Protein AF-C0KT85-F1 (afdb_monomer)

Sequence (176 aa):
IKISRKIENHIEIVIRAQKPEIFIGKKGENLKNFQKEIKKLIFKYRGLNQSRNAQSKPKLRVILHVIRCQNGASSIADFLVENLEKRIPYKIVFVLLKKHLKKIRQRERALRSSAVSTSIESSPGLGAADGSVFEQDRAGSVNGASFNSALTLPKEPPTSLSDPGILPKEAARQSP

Nearest PDB structures (foldseek):
  2pt7-assembly1_H  TM=4.213E-01  e=4.141E-01  Helicobacter pylori 26695
  7eou-assembly1_A  TM=2.835E-01  e=2.550E+00  Homo sapiens
  4q1c-assembly1_A  TM=3.115E-01  e=7.001E+00  Homo sapiens
  7z55-assembly1_AAA  TM=1.943E-01  e=2.918E+00  Saccharolobus islandicus REY15A

Solvent-accessible surface area (backbone atoms only — not comparable to full-atom values): 11779 Å² total; per-residue (Å²): 119,48,79,46,75,82,53,90,56,30,40,40,37,42,40,69,31,72,63,40,63,74,57,30,39,78,96,41,51,47,41,54,52,52,54,50,50,53,51,52,52,52,33,60,75,68,70,55,63,83,64,88,60,90,85,72,77,82,76,70,46,76,46,81,46,75,39,76,42,83,82,48,69,67,58,53,48,52,54,50,48,65,41,49,77,69,68,49,57,66,73,57,51,52,55,51,47,55,55,50,52,54,53,51,55,52,52,53,51,53,56,51,55,57,58,58,60,68,74,58,83,84,81,93,76,84,85,81,92,79,91,78,92,77,91,78,79,95,81,80,87,80,85,86,78,82,83,77,80,74,87,77,77,83,80,82,84,92,80,82,88,87,82,85,90,82,86,85,79,91,79,89,81,84,83,134

Foldseek 3Di:
DDWDDDDPLEIEEEAEDQCLCVCCDDVRPNVVVVQVVVVVVVCVVVVVPPPPDPPDDDDHHYHYHYHNDCPDPVNLVVLQCVCVVVVHDVVVSVVVSVVSVVVVVVVVVVVVVVVVVVVDDDDDDDDDDDDDDDDDDDDDDPPPDPPPPDPDDDDDDDDDDDDDDDDDDDDDDDDD

Structure (mmCIF, N/CA/C/O backbone):
data_AF-C0KT85-F1
#
_entry.id   AF-C0KT85-F1
#
loop_
_atom_site.group_PDB
_atom_site.id
_atom_site.type_symbol
_atom_site.label_atom_id
_atom_site.label_alt_id
_atom_site.label_comp_id
_atom_site.label_asym_id
_atom_site.label_entity_id
_atom_site.label_seq_id
_atom_site.pdbx_PDB_ins_code
_atom_site.Cartn_x
_atom_site.Cartn_y
_atom_site.Cartn_z
_atom_site.occupancy
_atom_site.B_iso_or_equiv
_atom_site.auth_seq_id
_atom_site.auth_comp_id
_atom_site.auth_asym_id
_atom_site.auth_atom_id
_atom_site.pdbx_PDB_model_num
ATOM 1 N N . ILE A 1 1 ? -5.319 -0.663 -0.100 1.00 91.88 1 ILE A N 1
ATOM 2 C CA . ILE A 1 1 ? -5.752 -0.597 1.322 1.00 91.88 1 ILE A CA 1
ATOM 3 C C . ILE A 1 1 ? -7.103 -1.293 1.416 1.00 91.88 1 ILE A C 1
ATOM 5 O O . ILE A 1 1 ? -7.893 -1.120 0.499 1.00 91.88 1 ILE A O 1
ATOM 9 N N . LYS A 1 2 ? -7.361 -2.095 2.453 1.00 93.44 2 LYS A N 1
ATOM 10 C CA . LYS A 1 2 ? -8.676 -2.707 2.694 1.00 93.44 2 LYS A CA 1
ATOM 11 C C . LYS A 1 2 ? -9.241 -2.168 4.003 1.00 93.44 2 LYS A C 1
ATOM 13 O O . LYS A 1 2 ? -8.544 -2.183 5.013 1.00 93.44 2 LYS A O 1
ATOM 18 N N . ILE A 1 3 ? -10.481 -1.694 3.965 1.00 95.12 3 ILE A N 1
ATOM 19 C CA . ILE A 1 3 ? -11.190 -1.159 5.128 1.00 95.12 3 ILE A CA 1
ATOM 20 C C . ILE A 1 3 ? -12.442 -2.005 5.322 1.00 95.12 3 ILE A C 1
ATOM 22 O O . ILE A 1 3 ? -13.198 -2.221 4.379 1.00 95.12 3 ILE A O 1
ATOM 26 N N . SER A 1 4 ? -12.650 -2.481 6.541 1.00 93.25 4 SER A N 1
ATOM 27 C CA . SER A 1 4 ? -13.786 -3.321 6.912 1.00 93.25 4 SER A CA 1
ATOM 28 C C . SER A 1 4 ? -14.413 -2.815 8.206 1.00 93.25 4 SER A C 1
ATOM 30 O O . SER A 1 4 ? -13.711 -2.488 9.162 1.00 93.25 4 SER A O 1
ATOM 32 N N . ARG A 1 5 ? -15.747 -2.754 8.241 1.00 91.31 5 ARG A N 1
ATOM 33 C CA . ARG A 1 5 ? -16.534 -2.498 9.454 1.00 91.31 5 ARG A CA 1
ATOM 34 C C . ARG A 1 5 ? -17.125 -3.833 9.894 1.00 91.31 5 ARG A C 1
ATOM 36 O O . ARG A 1 5 ? -17.884 -4.418 9.132 1.00 91.31 5 ARG A O 1
ATOM 43 N N . LYS A 1 6 ? -16.708 -4.347 11.054 1.00 80.69 6 LYS A N 1
ATOM 44 C CA . LYS A 1 6 ? -17.106 -5.690 11.526 1.00 80.69 6 LYS A CA 1
ATOM 45 C C . LYS A 1 6 ? -18.353 -5.654 12.404 1.00 80.69 6 LYS A C 1
ATOM 47 O O . LYS A 1 6 ? -19.285 -6.407 12.179 1.00 80.69 6 LYS A O 1
ATOM 52 N N . ILE A 1 7 ? -18.344 -4.775 13.398 1.00 82.81 7 ILE A N 1
ATOM 53 C CA . ILE A 1 7 ? -19.446 -4.545 14.336 1.00 82.81 7 ILE A CA 1
ATOM 54 C C . ILE A 1 7 ? -19.585 -3.040 14.551 1.00 82.81 7 ILE A C 1
ATOM 56 O O . ILE A 1 7 ? -18.752 -2.252 14.079 1.00 82.81 7 ILE A O 1
ATOM 60 N N . GLU A 1 8 ? -20.610 -2.633 15.291 1.00 82.31 8 GLU A N 1
ATOM 61 C CA . GLU A 1 8 ? -20.762 -1.242 15.685 1.00 82.31 8 GLU A CA 1
ATOM 62 C C . GLU A 1 8 ? -19.481 -0.729 16.364 1.00 82.31 8 GLU A C 1
ATOM 64 O O . GLU A 1 8 ? -18.875 -1.392 17.206 1.00 82.31 8 GLU A O 1
ATOM 69 N N . ASN A 1 9 ? -19.020 0.455 15.956 1.00 84.25 9 ASN A N 1
ATOM 70 C CA . ASN A 1 9 ? -17.819 1.092 16.504 1.00 84.25 9 ASN A CA 1
ATOM 71 C C . ASN A 1 9 ? -16.509 0.285 16.353 1.00 84.25 9 ASN A C 1
ATOM 73 O O . ASN A 1 9 ? -15.527 0.599 17.026 1.00 84.25 9 ASN A O 1
ATOM 77 N N . HIS A 1 10 ? -16.442 -0.688 15.433 1.00 90.56 10 HIS A N 1
ATOM 78 C CA . HIS A 1 10 ? -15.221 -1.440 15.130 1.00 90.56 10 HIS A CA 1
ATOM 79 C C . HIS A 1 10 ? -14.821 -1.326 13.655 1.00 90.56 10 HIS A C 1
ATOM 81 O O . HIS A 1 10 ? -15.525 -1.792 12.756 1.00 90.56 10 HIS A O 1
ATOM 87 N N . ILE A 1 11 ? -13.655 -0.728 13.417 1.00 92.31 11 ILE A N 1
ATOM 88 C CA . ILE A 1 11 ? -13.059 -0.569 12.090 1.00 92.31 11 ILE A CA 1
ATOM 89 C C . ILE A 1 11 ? -11.735 -1.328 12.047 1.00 92.31 11 ILE A C 1
ATOM 91 O O . ILE A 1 11 ? -10.848 -1.102 12.869 1.00 92.31 11 ILE A O 1
ATOM 95 N N . GLU A 1 12 ? -11.598 -2.199 11.058 1.00 94.00 12 GLU A N 1
ATOM 96 C CA . GLU A 1 12 ? -10.364 -2.907 10.750 1.00 94.00 12 GLU A CA 1
ATOM 97 C C . GLU A 1 12 ? -9.789 -2.373 9.442 1.00 94.00 12 GLU A C 1
ATOM 99 O O . GLU A 1 12 ? -10.472 -2.323 8.415 1.00 94.00 12 GLU A O 1
ATOM 104 N N . ILE A 1 13 ? -8.524 -1.973 9.488 1.00 94.69 13 ILE A N 1
ATOM 105 C CA . ILE A 1 13 ? -7.786 -1.445 8.349 1.00 94.69 13 ILE A CA 1
ATOM 106 C C . ILE A 1 13 ? -6.609 -2.375 8.094 1.00 94.69 13 ILE A C 1
ATOM 108 O O . ILE A 1 13 ? -5.750 -2.566 8.953 1.00 94.69 13 ILE A O 1
ATOM 112 N N . VAL A 1 14 ? -6.553 -2.933 6.889 1.00 94.06 14 VAL A N 1
ATOM 113 C CA . VAL A 1 14 ? -5.445 -3.770 6.433 1.00 94.06 14 VAL A CA 1
ATOM 114 C C . VAL A 1 14 ? -4.700 -3.032 5.329 1.00 94.06 14 VAL A C 1
ATOM 116 O O . VAL A 1 14 ? -5.216 -2.794 4.230 1.00 94.06 14 VAL A O 1
ATOM 119 N N . ILE A 1 15 ? -3.454 -2.678 5.617 1.00 93.06 15 ILE A N 1
ATOM 120 C CA . ILE A 1 15 ? -2.531 -2.044 4.684 1.00 93.06 15 ILE A CA 1
ATOM 121 C C . ILE A 1 15 ? -1.545 -3.105 4.211 1.00 93.06 15 ILE A C 1
ATOM 123 O O . ILE A 1 15 ? -0.804 -3.691 4.995 1.00 93.06 15 ILE A O 1
ATOM 127 N N . ARG A 1 16 ? -1.536 -3.353 2.903 1.00 91.12 16 ARG A N 1
ATOM 128 C CA . ARG A 1 16 ? -0.532 -4.192 2.250 1.00 91.12 16 ARG A CA 1
ATOM 129 C C . ARG A 1 16 ? 0.500 -3.271 1.618 1.00 91.12 16 ARG A C 1
ATOM 131 O O . ARG A 1 16 ? 0.125 -2.456 0.783 1.00 91.12 16 ARG A O 1
ATOM 138 N N . ALA A 1 17 ? 1.758 -3.389 2.028 1.00 89.88 17 ALA A N 1
ATOM 139 C CA . ALA A 1 17 ? 2.832 -2.498 1.595 1.00 89.88 17 ALA A CA 1
ATOM 140 C C . ALA A 1 17 ? 4.121 -3.272 1.295 1.00 89.88 17 ALA A C 1
ATOM 142 O O . ALA A 1 17 ? 4.408 -4.287 1.931 1.00 89.88 17 ALA A O 1
ATOM 143 N N . GLN A 1 18 ? 4.934 -2.776 0.358 1.00 86.94 18 GLN A N 1
ATOM 144 C CA . GLN A 1 18 ? 6.215 -3.404 0.012 1.00 86.94 18 GLN A CA 1
ATOM 145 C C . GLN A 1 18 ? 7.259 -3.248 1.130 1.00 86.94 18 GLN A C 1
ATOM 147 O O . GLN A 1 18 ? 8.018 -4.182 1.406 1.00 86.94 18 GLN A O 1
ATOM 152 N N . LYS A 1 19 ? 7.261 -2.081 1.788 1.00 88.06 19 LYS A N 1
ATOM 153 C CA . LYS A 1 19 ? 8.149 -1.705 2.898 1.00 88.06 19 LYS A CA 1
ATOM 154 C C . LYS A 1 19 ? 7.308 -1.348 4.137 1.00 88.06 19 LYS A C 1
ATOM 156 O O . LYS A 1 19 ? 7.088 -0.169 4.410 1.00 88.06 19 LYS A O 1
ATOM 161 N N . PRO A 1 20 ? 6.796 -2.344 4.883 1.00 89.62 20 PRO A N 1
ATOM 162 C CA . PRO A 1 20 ? 5.956 -2.099 6.061 1.00 89.62 20 PRO A CA 1
ATOM 163 C C . PRO A 1 20 ? 6.709 -1.375 7.189 1.00 89.62 20 PRO A C 1
ATOM 165 O O . PRO A 1 20 ? 6.095 -0.690 8.000 1.00 89.62 20 PRO A O 1
ATOM 168 N N . GLU A 1 21 ? 8.038 -1.487 7.206 1.00 89.56 21 GLU A N 1
ATOM 169 C CA . GLU A 1 21 ? 8.948 -0.858 8.171 1.00 89.56 21 GLU A CA 1
ATOM 170 C C . GLU A 1 21 ? 8.748 0.663 8.267 1.00 89.56 21 GLU A C 1
ATOM 172 O O . GLU A 1 21 ? 8.781 1.218 9.361 1.00 89.56 21 GLU A O 1
ATOM 177 N N . ILE A 1 22 ? 8.453 1.325 7.143 1.00 88.50 22 ILE A N 1
ATOM 178 C CA . ILE A 1 22 ? 8.226 2.778 7.083 1.00 88.50 22 ILE A CA 1
ATOM 179 C C . ILE A 1 22 ? 6.951 3.163 7.853 1.00 88.50 22 ILE A C 1
ATOM 181 O O . ILE A 1 22 ? 6.936 4.147 8.590 1.00 88.50 22 ILE A O 1
ATOM 185 N N . PH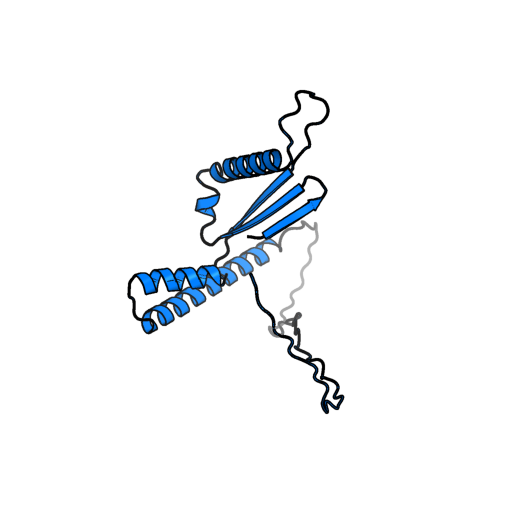E A 1 23 ? 5.894 2.352 7.731 1.00 85.56 23 PHE A N 1
ATOM 186 C CA . PHE A 1 23 ? 4.617 2.572 8.418 1.00 85.56 23 PHE A CA 1
ATOM 187 C C . PHE A 1 23 ? 4.682 2.235 9.910 1.00 85.56 23 PHE A C 1
ATOM 189 O O . PHE A 1 23 ? 4.028 2.885 10.721 1.00 85.56 23 PHE A O 1
ATOM 196 N N . ILE A 1 24 ? 5.453 1.211 10.280 1.00 88.56 24 ILE A N 1
ATOM 197 C CA . ILE A 1 24 ? 5.621 0.799 11.679 1.00 88.56 24 ILE A CA 1
ATOM 198 C C . ILE A 1 24 ? 6.509 1.811 12.418 1.00 88.56 24 ILE A C 1
ATOM 200 O O . ILE A 1 24 ? 6.189 2.211 13.538 1.00 88.56 24 ILE A O 1
ATOM 204 N N . GLY A 1 25 ? 7.585 2.272 11.775 1.00 86.88 25 GLY A N 1
ATOM 205 C CA . GLY A 1 25 ? 8.582 3.156 12.373 1.00 86.88 25 GLY A CA 1
ATOM 206 C C . GLY A 1 25 ? 9.458 2.451 13.411 1.00 86.88 25 GLY A C 1
ATOM 207 O O . GLY A 1 25 ? 9.379 1.237 13.622 1.00 86.88 25 GLY A O 1
ATOM 208 N N . LYS A 1 26 ? 10.303 3.223 14.103 1.00 86.00 26 LYS A N 1
ATOM 209 C CA . LYS A 1 26 ? 11.122 2.698 15.206 1.00 86.00 26 LYS A CA 1
ATOM 210 C C . LYS A 1 26 ? 10.190 2.229 16.333 1.00 86.00 26 LYS A C 1
ATOM 212 O O . LYS A 1 26 ? 9.326 2.979 16.777 1.00 86.00 26 LYS A O 1
ATOM 217 N N . LYS A 1 27 ? 10.325 0.968 16.764 1.00 85.62 27 LYS A N 1
ATOM 218 C CA . LYS A 1 27 ? 9.535 0.346 17.854 1.00 85.62 27 LYS A CA 1
ATOM 219 C C . LYS A 1 27 ? 7.996 0.436 17.708 1.00 85.62 27 LYS A C 1
ATOM 221 O O . LYS A 1 27 ? 7.282 0.258 18.694 1.00 85.62 27 LYS A O 1
ATOM 226 N N . GLY A 1 28 ? 7.458 0.694 16.511 1.00 87.69 28 GLY A N 1
ATOM 227 C CA . GLY A 1 28 ? 6.005 0.777 16.297 1.00 87.69 28 GLY A CA 1
ATOM 228 C C . GLY A 1 28 ? 5.352 2.106 16.697 1.00 87.69 28 GLY A C 1
ATOM 229 O O . GLY A 1 28 ? 4.127 2.163 16.817 1.00 87.69 28 GLY A O 1
ATOM 230 N N . GLU A 1 29 ? 6.130 3.163 16.945 1.00 91.25 29 GLU A N 1
ATOM 231 C CA . GLU A 1 29 ? 5.604 4.465 17.375 1.00 91.25 29 GLU A CA 1
ATOM 232 C C . GLU A 1 29 ? 4.691 5.111 16.321 1.00 91.25 29 GLU A C 1
ATOM 234 O O . GLU A 1 29 ? 3.570 5.520 16.639 1.00 91.25 29 GLU A O 1
ATOM 239 N N . ASN A 1 30 ? 5.114 5.103 15.052 1.00 92.12 30 ASN A N 1
ATOM 240 C CA . ASN A 1 30 ? 4.342 5.668 13.940 1.00 92.12 30 ASN A CA 1
ATOM 241 C C . ASN A 1 30 ? 2.974 4.994 13.816 1.00 92.12 30 ASN A C 1
ATOM 243 O O . ASN A 1 30 ? 1.961 5.667 13.629 1.00 92.12 30 ASN A O 1
ATOM 247 N N . LEU A 1 31 ? 2.925 3.672 14.002 1.00 91.31 31 LEU A N 1
ATOM 248 C CA . LEU A 1 31 ? 1.685 2.906 13.927 1.00 91.31 31 LEU A CA 1
ATOM 249 C C . LEU A 1 31 ? 0.677 3.338 15.003 1.00 91.31 31 LEU A C 1
ATOM 251 O O . LEU A 1 31 ? -0.516 3.473 14.722 1.00 91.31 31 LEU A O 1
ATOM 255 N N . LYS A 1 32 ? 1.154 3.593 16.229 1.00 91.69 32 LYS A N 1
ATOM 256 C CA . LYS A 1 32 ? 0.320 4.064 17.347 1.00 91.69 32 LYS A CA 1
ATOM 257 C C . LYS A 1 32 ? -0.191 5.482 17.103 1.00 91.69 32 LYS A C 1
ATOM 259 O O . LYS A 1 32 ? -1.364 5.753 17.365 1.00 91.69 32 LYS A O 1
ATOM 264 N N . ASN A 1 33 ? 0.667 6.372 16.607 1.00 93.31 33 ASN A N 1
ATOM 265 C CA . ASN A 1 33 ? 0.294 7.753 16.296 1.00 93.31 33 ASN A CA 1
ATOM 266 C C . ASN A 1 33 ? -0.746 7.794 15.174 1.00 93.31 33 ASN A C 1
ATOM 268 O O . ASN A 1 33 ? -1.815 8.373 15.353 1.00 93.31 33 ASN A O 1
ATOM 272 N N . PHE A 1 34 ? -0.520 7.040 14.101 1.00 92.50 34 PHE A N 1
ATOM 273 C CA . PHE A 1 34 ? -1.465 6.914 12.997 1.00 92.50 34 PHE A CA 1
ATOM 274 C C . PHE A 1 34 ? -2.818 6.332 13.444 1.00 92.50 34 PHE A C 1
ATOM 276 O O . PHE A 1 34 ? -3.880 6.840 13.084 1.00 92.50 34 PHE A O 1
ATOM 283 N N . GLN A 1 35 ? -2.821 5.320 14.320 1.00 92.44 35 GLN A N 1
ATOM 284 C CA . GLN A 1 35 ? -4.059 4.790 14.901 1.00 92.44 35 GLN A CA 1
ATOM 285 C C . GLN A 1 35 ? -4.812 5.846 15.736 1.00 92.44 35 GLN A C 1
ATOM 287 O O . GLN A 1 35 ? -6.046 5.892 15.700 1.00 92.44 35 GLN A O 1
ATOM 292 N N . LYS A 1 36 ? -4.102 6.693 16.497 1.00 92.19 36 LYS A N 1
ATOM 293 C CA . LYS A 1 36 ? -4.703 7.804 17.260 1.00 92.19 36 LYS A CA 1
ATOM 294 C C . LYS A 1 36 ? -5.280 8.876 16.335 1.00 92.19 36 LYS A C 1
ATOM 296 O O . LYS A 1 36 ? -6.386 9.347 16.591 1.00 92.19 36 LYS A O 1
ATOM 301 N N . GLU A 1 37 ? -4.578 9.227 15.263 1.00 93.94 37 GLU A N 1
ATOM 302 C CA . GLU A 1 37 ? -5.040 10.193 14.261 1.00 93.94 37 GLU A CA 1
ATOM 303 C C . GLU A 1 37 ? -6.311 9.717 13.561 1.00 93.94 37 GLU A C 1
ATOM 305 O O . GLU A 1 37 ? -7.288 10.462 13.495 1.00 93.94 37 GLU A O 1
ATOM 310 N N . ILE A 1 38 ? -6.352 8.449 13.141 1.00 92.75 38 ILE A N 1
ATOM 311 C CA . ILE A 1 38 ? -7.553 7.840 12.559 1.00 92.75 38 ILE A CA 1
ATOM 312 C C . ILE A 1 38 ? -8.722 7.913 13.547 1.00 92.75 38 ILE A C 1
ATOM 314 O O . ILE A 1 38 ? -9.818 8.333 13.175 1.00 92.75 38 ILE A O 1
ATOM 318 N N . LYS A 1 39 ? -8.502 7.559 14.823 1.00 90.94 39 LYS A N 1
ATOM 319 C CA . LYS A 1 39 ? -9.540 7.682 15.860 1.00 90.94 39 LYS A CA 1
ATOM 320 C C . LYS A 1 39 ? -10.029 9.125 15.988 1.00 90.94 39 LYS A C 1
ATOM 322 O O . LYS A 1 39 ? -11.236 9.347 15.981 1.00 90.94 39 LYS A O 1
ATOM 327 N N . LYS A 1 40 ? -9.113 10.096 16.069 1.00 92.06 40 LYS A N 1
ATOM 328 C CA . LYS A 1 40 ? -9.435 11.528 16.176 1.00 92.06 40 LYS A CA 1
ATOM 329 C C . LYS A 1 40 ? -10.266 12.008 14.984 1.00 92.06 40 LYS A C 1
ATOM 331 O O . LYS A 1 40 ? -11.276 12.676 15.191 1.00 92.06 40 LYS A O 1
ATOM 336 N N . LEU A 1 41 ? -9.878 11.635 13.764 1.00 92.25 41 LEU A N 1
ATOM 337 C CA . LEU A 1 41 ? -10.612 11.960 12.540 1.00 92.25 41 LEU A CA 1
ATOM 338 C C . LEU A 1 41 ? -12.030 11.389 12.579 1.00 92.25 41 LEU A C 1
ATOM 340 O O . LEU A 1 41 ? -12.988 12.120 12.353 1.00 92.25 41 LEU A O 1
ATOM 344 N N . ILE A 1 42 ? -12.186 10.115 12.934 1.00 89.81 42 ILE A N 1
ATOM 345 C CA . ILE A 1 42 ? -13.504 9.471 12.990 1.00 89.81 42 ILE A CA 1
ATOM 346 C C . ILE A 1 42 ? -14.398 10.118 14.054 1.00 89.81 42 ILE A C 1
ATOM 348 O O . ILE A 1 42 ? -15.574 10.354 13.787 1.00 89.81 42 ILE A O 1
ATOM 352 N N . PHE A 1 43 ? -13.864 10.435 15.237 1.00 88.56 43 PHE A N 1
ATOM 353 C CA . PHE A 1 43 ? -14.631 11.139 16.270 1.00 88.56 43 PHE A CA 1
ATOM 354 C C . PHE A 1 43 ? -15.079 12.526 15.806 1.00 88.56 43 PHE A C 1
ATOM 356 O O . PHE A 1 43 ? -16.247 12.866 15.988 1.00 88.56 43 PHE A O 1
ATOM 363 N N . LYS A 1 44 ? -14.189 13.278 15.141 1.00 89.31 44 LYS A N 1
ATOM 364 C CA . LYS A 1 44 ? -14.517 14.579 14.546 1.00 89.31 44 LYS A CA 1
ATOM 365 C C . LYS A 1 44 ? -15.660 14.453 13.532 1.00 89.31 44 LYS A C 1
ATOM 367 O O . LYS A 1 44 ? -16.632 15.191 13.628 1.00 89.31 44 LYS A O 1
ATOM 372 N N . TYR A 1 45 ? -15.576 13.498 12.602 1.00 87.31 45 TYR A N 1
ATOM 373 C CA . TYR A 1 45 ? -16.609 13.290 11.577 1.00 87.31 45 TYR A CA 1
ATOM 374 C C . TYR A 1 45 ? -17.960 12.846 12.142 1.00 87.31 45 TYR A C 1
ATOM 376 O O . TYR A 1 45 ? -18.993 13.160 11.566 1.00 87.31 45 TYR A O 1
ATOM 384 N N . ARG A 1 46 ? -17.976 12.123 13.264 1.00 85.94 46 ARG A N 1
ATOM 385 C CA . ARG A 1 46 ? -19.222 11.674 13.901 1.00 85.94 46 ARG A CA 1
ATOM 386 C C . ARG A 1 46 ? -19.908 12.752 14.744 1.00 85.94 46 ARG A C 1
ATOM 388 O O . ARG A 1 46 ? -20.893 12.443 15.401 1.00 85.94 46 ARG A O 1
ATOM 395 N N . GLY A 1 47 ? -19.366 13.972 14.801 1.00 74.81 47 GLY A N 1
ATOM 396 C CA . GLY A 1 47 ? -19.885 15.025 15.681 1.00 74.81 47 GLY A CA 1
ATOM 397 C C . GLY A 1 47 ? -19.765 14.683 17.170 1.00 74.81 47 GLY A C 1
ATOM 398 O O . GLY A 1 47 ? -20.333 15.369 18.015 1.00 74.81 47 GLY A O 1
ATOM 399 N N . LEU A 1 48 ? -18.996 13.643 17.509 1.00 65.19 48 LEU A N 1
ATOM 400 C CA . LEU A 1 48 ? -18.694 13.233 18.875 1.00 65.19 48 LEU A CA 1
ATOM 401 C C . LEU A 1 48 ? -17.575 14.120 19.417 1.00 65.19 48 LEU A C 1
ATOM 403 O O . LEU A 1 48 ? -16.469 13.674 19.726 1.00 65.19 48 LEU A O 1
ATOM 407 N N . ASN A 1 49 ? -17.876 15.412 19.517 1.00 57.94 49 ASN A N 1
ATOM 408 C CA . ASN A 1 49 ? -17.140 16.309 20.387 1.00 57.94 49 ASN A CA 1
ATOM 409 C C . ASN A 1 49 ? -17.256 15.726 21.793 1.00 57.94 49 ASN A C 1
ATOM 411 O O . ASN A 1 49 ? -18.343 15.321 22.193 1.00 57.94 49 ASN A O 1
ATOM 415 N N . GLN A 1 50 ? -16.126 15.587 22.486 1.00 58.41 50 GLN A N 1
ATOM 416 C CA . GLN A 1 50 ? -16.013 14.933 23.789 1.00 58.41 50 GLN A CA 1
ATOM 417 C C . GLN A 1 50 ? -17.121 15.430 24.729 1.00 58.41 50 GLN A C 1
ATOM 419 O O . GLN A 1 50 ? -16.993 16.492 25.334 1.00 58.41 50 GLN A O 1
ATOM 424 N N . SER A 1 51 ? -18.226 14.683 24.813 1.00 51.91 51 SER A N 1
ATOM 425 C CA . SER A 1 51 ? -19.327 15.017 25.705 1.00 51.91 51 SER A CA 1
ATOM 426 C C . SER A 1 51 ? -18.754 15.052 27.116 1.00 51.91 51 SER A C 1
ATOM 428 O O . SER A 1 51 ? -18.112 14.094 27.557 1.00 51.91 51 SER A O 1
ATOM 430 N N . ARG A 1 52 ? -18.927 16.189 27.798 1.00 54.16 52 ARG A N 1
ATOM 431 C CA . ARG A 1 52 ? -18.459 16.417 29.173 1.00 54.16 52 ARG A CA 1
ATOM 432 C C . ARG A 1 52 ? -19.157 15.499 30.185 1.00 54.16 52 ARG A C 1
ATOM 434 O O . ARG A 1 52 ? -18.731 15.444 31.332 1.00 54.16 52 ARG A O 1
ATOM 441 N N . ASN A 1 53 ? -20.171 14.738 29.763 1.00 50.69 53 ASN A N 1
ATOM 442 C CA . ASN A 1 53 ? -20.786 13.699 30.575 1.00 50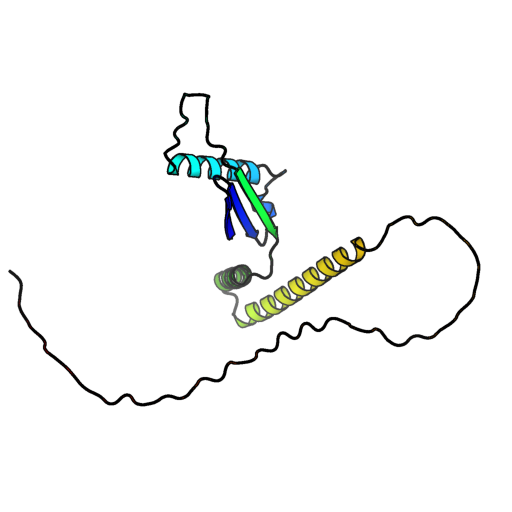.69 53 ASN A CA 1
ATOM 443 C C . ASN A 1 53 ? -19.979 12.397 30.494 1.00 50.69 53 ASN A C 1
ATOM 445 O O . ASN A 1 53 ? -19.925 11.722 29.466 1.00 50.69 53 ASN A O 1
ATOM 449 N N . ALA A 1 54 ? -19.366 12.034 31.620 1.00 55.31 54 ALA A N 1
ATOM 450 C CA . ALA A 1 54 ? -18.502 10.869 31.807 1.00 55.31 54 ALA A CA 1
ATOM 451 C C . ALA A 1 54 ? -19.182 9.498 31.581 1.00 55.31 54 ALA A C 1
ATOM 453 O O . ALA A 1 54 ? -18.513 8.473 31.674 1.00 55.31 54 ALA A O 1
ATOM 454 N N . GLN A 1 55 ? -20.480 9.462 31.268 1.00 55.88 55 GLN A N 1
ATOM 455 C CA . GLN A 1 55 ? -21.308 8.255 31.355 1.00 55.88 55 GLN A CA 1
ATOM 456 C C . GLN A 1 55 ? -21.387 7.416 30.059 1.00 55.88 55 GLN A C 1
ATOM 4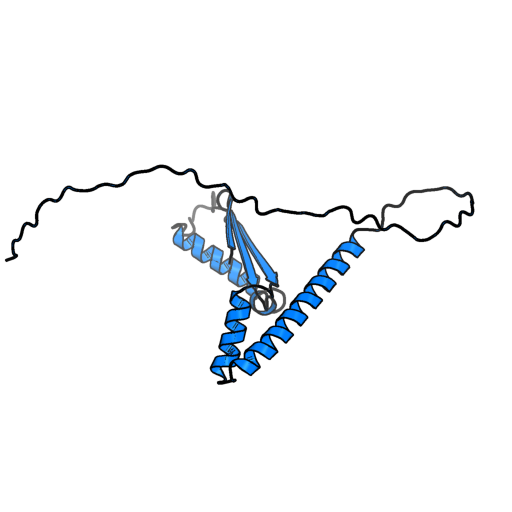58 O O . GLN A 1 55 ? -21.656 6.224 30.149 1.00 55.88 55 GLN A O 1
ATOM 463 N N . SER A 1 56 ? -21.074 7.935 28.859 1.00 59.31 56 SER A N 1
ATOM 464 C CA . SER A 1 56 ? -20.975 7.067 27.661 1.00 59.31 56 SER A CA 1
ATOM 465 C C . SER A 1 56 ? -20.119 7.648 26.526 1.00 59.31 56 SER A C 1
ATOM 467 O O . SER A 1 56 ? -20.596 8.060 25.472 1.00 59.31 56 SER A O 1
ATOM 469 N N . LYS A 1 57 ? -18.789 7.648 26.689 1.00 65.00 57 LYS A N 1
ATOM 470 C CA . LYS A 1 57 ? -17.896 7.873 25.536 1.00 65.00 57 LYS A CA 1
ATOM 471 C C . LYS A 1 57 ? -18.015 6.672 24.582 1.00 65.00 57 LYS A C 1
ATOM 473 O O . LYS A 1 57 ? -17.671 5.561 24.995 1.00 65.00 57 LYS A O 1
ATOM 478 N N . PRO A 1 58 ? -18.446 6.843 23.319 1.00 68.06 58 PRO A N 1
ATOM 479 C CA . PRO A 1 58 ? -18.551 5.722 22.391 1.00 68.06 58 PRO A CA 1
ATOM 480 C C . PRO A 1 58 ? -17.172 5.114 22.133 1.00 68.06 58 PRO A C 1
ATOM 482 O O . PRO A 1 58 ? -16.224 5.779 21.703 1.00 68.06 58 PRO A O 1
ATOM 485 N N . LYS A 1 59 ? -17.050 3.819 22.429 1.00 81.25 59 LYS A N 1
ATOM 486 C CA . LYS A 1 59 ? -15.785 3.082 22.416 1.00 81.25 59 LYS A CA 1
ATOM 487 C C . LYS A 1 59 ? -15.431 2.646 20.994 1.00 81.25 59 LYS A C 1
ATOM 489 O O . LYS A 1 59 ? -15.699 1.518 20.595 1.00 81.25 59 LYS A O 1
ATOM 494 N N . LEU A 1 60 ? -14.798 3.534 20.226 1.00 86.19 60 LEU A N 1
ATOM 495 C CA . LEU A 1 60 ? -14.285 3.209 18.893 1.00 86.19 60 LEU A CA 1
ATOM 496 C C . LEU A 1 60 ? -13.037 2.309 18.975 1.00 86.19 60 LEU A C 1
ATOM 498 O O . LEU A 1 60 ? -11.970 2.724 19.445 1.00 86.19 60 LEU A O 1
ATOM 502 N N . ARG A 1 61 ? -13.146 1.085 18.456 1.00 89.12 61 ARG A N 1
ATOM 503 C CA . ARG A 1 61 ? -12.025 0.162 18.254 1.00 89.12 61 ARG A CA 1
ATOM 504 C C . ARG A 1 61 ? -11.531 0.278 16.814 1.00 89.12 61 ARG A C 1
ATOM 506 O O . ARG A 1 61 ? -12.266 0.008 15.871 1.00 89.12 61 ARG A O 1
ATOM 513 N N . VAL A 1 62 ? -10.277 0.688 16.657 1.00 90.06 62 VAL A N 1
ATOM 514 C CA . VAL A 1 62 ? -9.585 0.722 15.361 1.00 90.06 62 VAL A CA 1
ATOM 515 C C . VAL A 1 62 ? -8.464 -0.295 15.428 1.00 90.06 62 VAL A C 1
ATOM 517 O O . VAL A 1 62 ? -7.592 -0.148 16.284 1.00 90.06 62 VAL A O 1
ATOM 520 N N . ILE A 1 63 ? -8.489 -1.302 14.564 1.00 91.75 63 ILE A N 1
ATOM 521 C CA . ILE A 1 63 ? -7.415 -2.288 14.427 1.00 91.75 63 ILE A CA 1
ATOM 522 C C . ILE A 1 63 ? -6.693 -2.019 13.114 1.00 91.75 63 ILE A C 1
ATOM 524 O O . ILE A 1 63 ? -7.330 -1.838 12.076 1.00 91.75 63 ILE A O 1
ATOM 528 N N . LEU A 1 64 ? -5.365 -1.966 13.173 1.00 92.81 64 LEU A N 1
ATOM 529 C CA . LEU A 1 64 ? -4.522 -1.684 12.024 1.00 92.81 64 LEU A CA 1
ATOM 530 C C . LEU A 1 64 ? -3.526 -2.824 11.818 1.00 92.81 64 LEU A C 1
ATOM 532 O O . LEU A 1 64 ? -2.693 -3.090 12.682 1.00 92.81 64 LEU A O 1
ATOM 536 N N . HIS A 1 65 ? -3.597 -3.457 10.653 1.00 92.31 65 HIS A N 1
ATOM 537 C CA . HIS A 1 65 ? -2.664 -4.493 10.227 1.00 92.31 65 HIS A CA 1
ATOM 538 C C . HIS A 1 65 ? -1.829 -3.983 9.060 1.00 92.31 65 HIS A C 1
ATOM 540 O O . HIS A 1 65 ? -2.373 -3.607 8.021 1.00 92.31 65 HIS A O 1
ATOM 546 N N . VAL A 1 66 ? -0.506 -4.000 9.214 1.00 92.31 66 VAL A N 1
ATOM 547 C CA . VAL A 1 66 ? 0.433 -3.689 8.133 1.00 92.31 66 VAL A CA 1
ATOM 548 C C . VAL A 1 66 ? 1.125 -4.981 7.726 1.00 92.31 66 VAL A C 1
ATOM 550 O O . VAL A 1 66 ? 1.846 -5.584 8.514 1.00 92.31 66 VAL A O 1
ATOM 553 N N . ILE A 1 67 ? 0.881 -5.420 6.495 1.00 90.94 67 ILE A N 1
ATOM 554 C CA . ILE A 1 67 ? 1.354 -6.701 5.972 1.00 90.94 67 ILE A CA 1
ATOM 555 C C . ILE A 1 67 ? 2.314 -6.436 4.817 1.00 90.94 67 ILE A C 1
ATOM 557 O O . ILE A 1 67 ? 2.017 -5.647 3.913 1.00 90.94 67 ILE A O 1
ATOM 561 N N . ARG A 1 68 ? 3.460 -7.125 4.821 1.00 88.25 68 ARG A N 1
ATOM 562 C CA . ARG A 1 68 ? 4.404 -7.080 3.703 1.00 88.25 68 ARG A CA 1
ATOM 563 C C . ARG A 1 68 ? 3.782 -7.737 2.471 1.00 88.25 68 ARG A C 1
ATOM 565 O O . ARG A 1 68 ? 3.361 -8.886 2.530 1.00 88.25 68 ARG A O 1
ATOM 572 N N . CYS A 1 69 ? 3.754 -7.028 1.349 1.00 82.19 69 CYS A N 1
ATOM 573 C CA . CYS A 1 69 ? 3.257 -7.536 0.073 1.00 82.19 69 CYS A CA 1
ATOM 574 C C . CYS A 1 69 ? 4.165 -7.045 -1.056 1.00 82.19 69 CYS A C 1
ATOM 576 O O . CYS A 1 69 ? 4.360 -5.841 -1.196 1.00 82.19 69 CYS A O 1
ATOM 578 N N . GLN A 1 70 ? 4.744 -7.961 -1.836 1.00 76.19 70 GLN A N 1
ATOM 579 C CA . GLN A 1 70 ? 5.711 -7.626 -2.895 1.00 76.19 70 GLN A CA 1
ATOM 580 C C . GLN A 1 70 ? 5.224 -7.969 -4.308 1.00 76.19 70 GLN A C 1
ATOM 582 O O . GLN A 1 70 ? 5.934 -7.709 -5.271 1.00 76.19 70 GLN A O 1
ATOM 587 N N . ASN A 1 71 ? 4.030 -8.548 -4.441 1.00 80.38 71 ASN A N 1
ATOM 588 C CA . ASN A 1 71 ? 3.508 -9.088 -5.698 1.00 80.38 71 ASN A CA 1
ATOM 589 C C . ASN A 1 71 ? 2.263 -8.344 -6.217 1.00 80.38 71 ASN A C 1
ATOM 591 O O . ASN A 1 71 ? 1.615 -8.801 -7.154 1.00 80.38 71 ASN A O 1
ATOM 595 N N . GLY A 1 72 ? 1.912 -7.208 -5.609 1.00 85.06 72 GLY A N 1
ATOM 596 C CA . GLY A 1 72 ? 0.785 -6.399 -6.064 1.00 85.06 72 GLY A CA 1
ATOM 597 C C . GLY A 1 72 ? 1.097 -5.679 -7.375 1.00 85.06 72 GLY A C 1
ATOM 598 O O . GLY A 1 72 ? 2.207 -5.176 -7.548 1.00 85.06 72 GLY A O 1
ATOM 599 N N . ALA A 1 73 ? 0.099 -5.561 -8.255 1.00 89.75 73 ALA A N 1
ATOM 600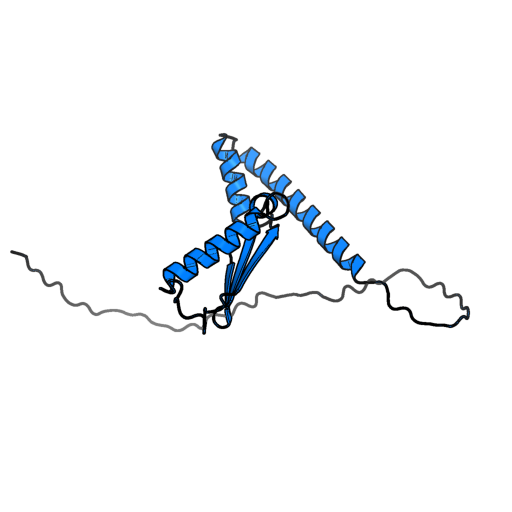 C CA . ALA A 1 73 ? 0.209 -4.807 -9.507 1.00 89.75 73 ALA A CA 1
ATOM 601 C C . ALA A 1 73 ? 0.708 -3.369 -9.283 1.00 89.75 73 ALA A C 1
ATOM 603 O O . ALA A 1 73 ? 1.557 -2.902 -10.032 1.00 89.75 73 ALA A O 1
ATOM 604 N N . SER A 1 74 ? 0.277 -2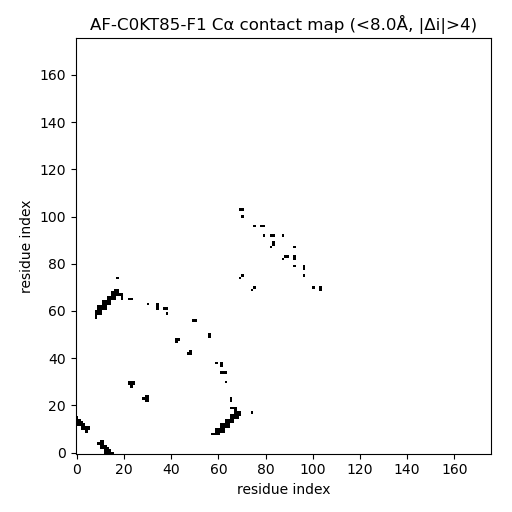.714 -8.198 1.00 90.62 74 SER A N 1
ATOM 605 C CA . SER A 1 74 ? 0.760 -1.381 -7.811 1.00 90.62 74 SER A CA 1
ATOM 606 C C . SER A 1 74 ? 2.278 -1.341 -7.618 1.00 90.62 74 SER A C 1
ATOM 608 O O . SER A 1 74 ? 2.934 -0.478 -8.173 1.00 90.62 74 SER A O 1
ATOM 610 N N . SER A 1 75 ? 2.864 -2.335 -6.940 1.00 89.12 75 SER A N 1
ATOM 611 C CA . SER A 1 75 ? 4.319 -2.379 -6.726 1.00 89.12 75 SER A CA 1
ATOM 612 C C . SER A 1 75 ? 5.098 -2.612 -8.025 1.00 89.12 75 SER A C 1
ATOM 614 O O . SER A 1 75 ? 6.245 -2.186 -8.138 1.00 89.12 75 SER A O 1
ATOM 616 N N . ILE A 1 76 ? 4.498 -3.306 -8.995 1.00 92.12 76 ILE A N 1
ATOM 617 C CA . ILE A 1 76 ? 5.081 -3.487 -10.329 1.00 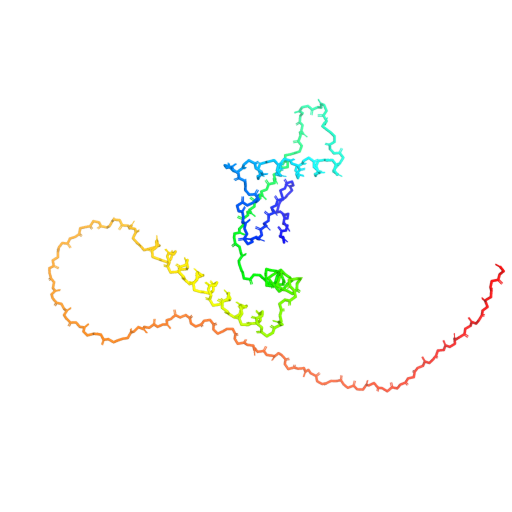92.12 76 ILE A CA 1
ATOM 618 C C . ILE A 1 76 ? 4.983 -2.184 -11.128 1.00 92.12 76 ILE A C 1
ATOM 620 O O . ILE A 1 76 ? 5.940 -1.825 -11.806 1.00 92.12 76 ILE A O 1
ATOM 624 N N . ALA A 1 77 ? 3.857 -1.475 -11.032 1.00 94.44 77 ALA A N 1
ATOM 625 C CA . ALA A 1 77 ? 3.687 -0.167 -11.653 1.00 94.44 77 ALA A CA 1
ATOM 626 C C . ALA A 1 77 ? 4.708 0.839 -11.101 1.00 94.44 77 ALA A C 1
ATOM 628 O O . ALA A 1 77 ? 5.429 1.437 -11.893 1.00 94.44 77 ALA A O 1
ATOM 629 N N . ASP A 1 78 ? 4.865 0.925 -9.776 1.00 92.56 78 ASP A N 1
ATOM 630 C CA . ASP A 1 78 ? 5.870 1.779 -9.127 1.00 92.56 78 ASP A CA 1
ATOM 631 C C . ASP A 1 78 ? 7.287 1.444 -9.621 1.00 92.56 78 ASP A C 1
ATOM 633 O O . ASP A 1 78 ? 8.057 2.331 -9.975 1.00 92.56 78 ASP A O 1
ATOM 637 N N . PHE A 1 79 ? 7.616 0.151 -9.745 1.00 93.00 79 PHE A N 1
ATOM 638 C CA . PHE A 1 79 ? 8.900 -0.287 -10.299 1.00 93.00 79 PHE A CA 1
ATOM 639 C C . PHE A 1 79 ? 9.116 0.200 -11.739 1.00 93.00 79 PHE A C 1
ATOM 641 O O . PHE A 1 79 ? 10.222 0.606 -12.096 1.00 93.00 79 PHE A O 1
ATOM 648 N N . LEU A 1 80 ? 8.088 0.130 -12.587 1.00 95.00 80 LEU A N 1
ATOM 649 C CA . LEU A 1 80 ? 8.179 0.613 -13.964 1.00 95.00 80 LEU A CA 1
ATOM 650 C C . LEU A 1 80 ? 8.367 2.130 -13.994 1.00 95.00 80 LEU A C 1
ATOM 652 O O . LEU A 1 80 ? 9.271 2.602 -14.680 1.00 95.00 80 LEU A O 1
ATOM 656 N N . VAL A 1 81 ? 7.566 2.865 -13.221 1.00 96.00 81 VAL A N 1
ATOM 657 C CA . VAL A 1 81 ? 7.634 4.327 -13.107 1.00 96.00 81 VAL A CA 1
ATOM 658 C C . VAL A 1 81 ? 9.031 4.765 -12.661 1.00 96.00 81 VAL A C 1
ATOM 660 O O . VAL A 1 81 ? 9.683 5.496 -13.398 1.00 96.00 81 VAL A O 1
ATOM 663 N N . GLU A 1 82 ? 9.568 4.211 -11.568 1.00 95.06 82 GLU A N 1
ATOM 664 C CA . GLU A 1 82 ? 10.901 4.562 -11.040 1.00 95.06 82 GLU A CA 1
ATOM 665 C C . GLU A 1 82 ? 12.042 4.390 -12.061 1.00 95.06 82 GLU A C 1
ATOM 667 O O . GLU A 1 82 ? 13.061 5.083 -11.995 1.00 95.06 82 GLU A O 1
ATOM 672 N N . ASN A 1 83 ? 11.926 3.421 -12.975 1.00 96.00 83 ASN A N 1
ATOM 673 C CA . ASN A 1 83 ? 12.952 3.162 -13.986 1.00 96.00 83 ASN A CA 1
ATOM 674 C C . ASN A 1 83 ? 12.741 3.997 -15.255 1.00 96.00 83 ASN A C 1
ATOM 676 O O . ASN A 1 83 ? 13.713 4.461 -15.853 1.00 96.00 83 ASN A O 1
ATOM 680 N N . LEU A 1 84 ? 11.490 4.199 -15.668 1.00 95.62 84 LEU A N 1
ATOM 681 C CA . LEU A 1 84 ? 11.163 5.010 -16.839 1.00 95.62 84 LEU A CA 1
ATOM 682 C C . LEU A 1 84 ? 11.379 6.505 -16.573 1.00 95.62 84 LEU A C 1
ATOM 684 O O . LEU A 1 84 ? 11.864 7.204 -17.459 1.00 95.62 84 LEU A O 1
ATOM 688 N N . GLU A 1 85 ? 11.141 6.981 -15.349 1.00 97.56 85 GLU A N 1
ATOM 689 C CA . GLU A 1 85 ? 11.493 8.342 -14.914 1.00 97.56 85 GLU A CA 1
ATOM 690 C C . GLU A 1 85 ? 12.998 8.614 -15.036 1.00 97.56 85 GLU A C 1
ATOM 692 O O . GLU A 1 85 ? 13.416 9.706 -15.417 1.00 97.56 85 GLU A O 1
ATOM 697 N N . LYS A 1 86 ? 13.829 7.589 -14.816 1.00 97.00 86 LYS A N 1
ATOM 698 C CA . LYS A 1 86 ? 15.288 7.646 -15.016 1.00 97.00 86 LYS A CA 1
ATOM 699 C C . LYS A 1 86 ? 15.706 7.542 -16.486 1.00 97.00 86 LYS A C 1
ATOM 701 O O . LYS A 1 86 ? 16.893 7.407 -16.769 1.00 97.00 86 LYS A O 1
ATOM 706 N N . ARG A 1 87 ? 14.751 7.579 -17.422 1.00 96.38 87 ARG A N 1
ATOM 707 C CA . ARG A 1 87 ? 14.958 7.436 -18.873 1.00 96.38 87 ARG A CA 1
ATOM 708 C C . ARG A 1 87 ? 15.657 6.131 -19.269 1.00 96.38 87 ARG A C 1
ATOM 710 O O . ARG A 1 87 ? 16.352 6.074 -20.281 1.00 96.38 87 ARG A O 1
ATOM 717 N N . ILE A 1 88 ? 15.462 5.062 -18.495 1.00 96.94 88 ILE A N 1
ATOM 718 C CA . ILE A 1 88 ? 15.998 3.745 -18.845 1.00 96.94 88 ILE A CA 1
ATOM 719 C C . ILE A 1 88 ? 15.165 3.169 -20.004 1.00 96.94 88 ILE A C 1
ATOM 721 O O . ILE A 1 88 ? 13.936 3.116 -19.901 1.00 96.94 88 ILE A O 1
ATOM 725 N N . PRO A 1 89 ? 15.790 2.687 -21.095 1.00 97.69 89 PRO A N 1
ATOM 726 C CA . PRO A 1 89 ? 15.075 2.069 -22.207 1.00 97.69 89 PRO A CA 1
ATOM 727 C C . PRO A 1 89 ? 14.175 0.913 -21.760 1.00 97.69 89 PRO A C 1
ATOM 729 O O . PRO A 1 89 ? 14.605 0.021 -21.023 1.00 97.69 89 PRO A O 1
ATOM 732 N N . TYR A 1 90 ? 12.946 0.867 -22.280 1.00 96.12 90 TYR A N 1
ATOM 733 C CA . TYR A 1 90 ? 11.925 -0.101 -21.856 1.00 96.12 90 TYR A CA 1
ATOM 734 C C . TYR A 1 90 ? 12.394 -1.565 -21.936 1.00 96.12 90 TYR A C 1
ATOM 736 O O . TYR A 1 90 ? 12.051 -2.373 -21.072 1.00 96.12 90 TYR A O 1
ATOM 744 N N . LYS A 1 91 ? 13.214 -1.917 -22.941 1.00 96.50 91 LYS A N 1
ATOM 745 C CA . LYS A 1 91 ? 13.758 -3.276 -23.109 1.00 96.50 91 LYS A CA 1
ATOM 746 C C . LYS A 1 91 ? 14.581 -3.701 -21.893 1.00 96.50 91 LYS A C 1
ATOM 748 O O . LYS A 1 91 ? 14.460 -4.834 -21.434 1.00 96.50 91 LYS A O 1
ATOM 753 N N . ILE A 1 92 ? 15.374 -2.783 -21.343 1.00 96.69 92 ILE A N 1
ATOM 754 C CA . ILE A 1 92 ? 16.198 -3.024 -20.155 1.00 96.69 92 ILE A CA 1
ATOM 755 C C . ILE A 1 92 ? 15.301 -3.137 -18.922 1.00 96.69 92 ILE A C 1
ATOM 757 O O . ILE A 1 92 ? 15.430 -4.094 -18.158 1.00 96.69 92 ILE A O 1
ATOM 761 N N . VAL A 1 93 ? 14.334 -2.226 -18.768 1.00 96.94 93 VAL A N 1
ATOM 762 C CA . VAL A 1 93 ? 13.357 -2.272 -17.667 1.00 96.94 93 VAL A CA 1
ATOM 763 C C . VAL A 1 93 ? 12.613 -3.609 -17.647 1.00 96.94 93 VAL A C 1
ATOM 765 O O . VAL A 1 93 ? 12.447 -4.208 -16.587 1.00 96.94 93 VAL A O 1
ATOM 768 N N . PHE A 1 94 ? 12.240 -4.141 -18.811 1.00 96.25 94 PHE A N 1
ATOM 769 C CA . PHE A 1 94 ? 11.573 -5.436 -18.927 1.00 96.25 94 PHE A CA 1
ATOM 770 C C . PHE A 1 94 ? 12.453 -6.609 -18.466 1.00 96.25 94 PHE A C 1
ATOM 772 O O . PHE A 1 94 ? 11.979 -7.512 -17.770 1.00 96.25 94 PHE A O 1
ATOM 779 N N . VAL A 1 95 ? 13.749 -6.592 -18.797 1.00 97.19 95 VAL A N 1
ATOM 780 C CA . VAL A 1 95 ? 14.717 -7.589 -18.308 1.00 97.19 95 VAL A CA 1
ATOM 781 C C . VAL A 1 95 ? 14.860 -7.503 -16.784 1.00 97.19 95 VAL A C 1
ATOM 783 O O . VAL A 1 95 ? 14.808 -8.529 -16.096 1.00 97.19 95 VAL A O 1
ATOM 786 N N . LEU A 1 96 ? 14.974 -6.289 -16.238 1.00 95.81 96 LEU A N 1
ATOM 787 C CA . LEU A 1 96 ? 15.057 -6.062 -14.794 1.00 95.81 96 LEU A CA 1
ATOM 788 C C . LEU A 1 96 ? 13.780 -6.506 -14.074 1.00 95.81 96 LEU A C 1
ATOM 790 O O . LEU A 1 96 ? 13.863 -7.180 -13.046 1.00 95.81 96 LEU A O 1
ATOM 794 N N . LEU A 1 97 ? 12.610 -6.217 -14.645 1.00 94.38 97 LEU A N 1
ATOM 795 C CA . LEU A 1 97 ? 11.322 -6.647 -14.114 1.00 94.38 97 LEU A CA 1
ATOM 796 C C . LEU A 1 97 ? 11.236 -8.176 -14.058 1.00 94.38 97 LEU A C 1
ATOM 798 O O . LEU A 1 97 ? 10.900 -8.734 -13.015 1.00 94.38 97 LEU A O 1
ATOM 802 N N . LYS A 1 98 ? 11.612 -8.882 -15.134 1.00 94.94 98 LYS A N 1
ATOM 803 C CA . LYS A 1 98 ? 11.660 -10.356 -15.142 1.00 94.94 98 LYS A CA 1
ATOM 804 C C . LYS A 1 98 ? 12.545 -10.898 -14.018 1.00 94.94 98 LYS A C 1
ATOM 806 O O . LYS A 1 98 ? 12.150 -11.836 -13.321 1.00 94.94 98 LYS A O 1
ATOM 811 N N . LYS A 1 99 ? 13.729 -10.309 -13.818 1.00 94.94 99 LYS A N 1
ATOM 812 C CA . LYS A 1 99 ? 14.643 -10.681 -12.725 1.00 94.94 99 LYS A CA 1
ATOM 813 C C . LYS A 1 99 ? 14.013 -10.415 -11.353 1.00 94.94 99 LYS A C 1
ATOM 815 O O . LYS A 1 99 ? 14.078 -11.275 -10.474 1.00 94.94 99 LYS A O 1
ATOM 820 N N . HIS A 1 100 ? 13.366 -9.265 -11.183 1.00 91.56 100 HIS A N 1
ATOM 821 C CA . HIS A 1 100 ? 12.683 -8.876 -9.952 1.00 91.56 100 HIS A CA 1
ATOM 822 C C . HIS A 1 100 ? 11.546 -9.848 -9.592 1.00 91.56 100 HIS A C 1
ATOM 824 O O . HIS A 1 100 ? 11.502 -10.356 -8.470 1.00 91.56 100 HIS A O 1
ATOM 830 N N . LEU A 1 101 ? 10.698 -10.208 -10.560 1.00 91.94 101 LEU A N 1
ATOM 831 C CA . LEU A 1 101 ? 9.593 -11.153 -10.368 1.00 91.94 101 LEU A CA 1
ATOM 832 C C . LEU A 1 101 ? 10.081 -12.562 -10.005 1.00 91.94 101 LEU A C 1
ATOM 834 O O . LEU A 1 101 ? 9.522 -13.196 -9.106 1.00 91.94 101 LEU A O 1
ATOM 838 N N . LYS A 1 102 ? 11.158 -13.049 -10.642 1.00 93.25 102 LYS A N 1
ATOM 839 C CA . LYS A 1 102 ? 11.784 -14.333 -10.270 1.00 93.25 102 LYS A CA 1
ATOM 840 C C . LYS A 1 102 ? 12.243 -14.328 -8.808 1.00 93.25 102 LYS A C 1
ATOM 842 O O . LYS A 1 102 ? 11.976 -15.289 -8.087 1.00 93.25 102 LYS A O 1
ATOM 847 N N . LYS A 1 103 ? 12.871 -13.236 -8.357 1.00 90.56 103 LYS A N 1
ATOM 848 C CA . LYS A 1 103 ? 13.345 -13.074 -6.973 1.00 90.56 103 LYS A CA 1
ATOM 849 C C . LYS A 1 103 ? 12.195 -13.055 -5.962 1.00 90.56 103 LYS A C 1
ATOM 851 O O . LYS A 1 103 ? 12.304 -13.683 -4.911 1.00 90.56 103 LYS A O 1
ATOM 856 N N . ILE A 1 104 ? 11.094 -12.367 -6.274 1.00 89.62 104 ILE A N 1
ATOM 857 C CA . ILE A 1 104 ? 9.887 -12.361 -5.430 1.00 89.62 104 ILE A CA 1
ATOM 858 C C . ILE A 1 104 ? 9.331 -13.781 -5.295 1.00 89.62 104 ILE A C 1
ATOM 860 O O . ILE A 1 104 ? 9.145 -14.260 -4.180 1.00 89.62 104 ILE A O 1
ATOM 864 N N . ARG A 1 105 ? 9.159 -14.493 -6.415 1.00 88.88 105 ARG A N 1
ATOM 865 C CA . ARG A 1 105 ? 8.628 -15.864 -6.425 1.00 88.88 105 ARG A CA 1
ATOM 866 C C . ARG A 1 105 ? 9.478 -16.833 -5.597 1.00 88.88 105 ARG A C 1
ATOM 868 O O . ARG A 1 105 ? 8.933 -17.679 -4.895 1.00 88.88 105 ARG A O 1
ATOM 875 N N . GLN A 1 106 ? 10.805 -16.723 -5.666 1.00 90.62 106 GLN A N 1
ATOM 876 C CA . GLN A 1 106 ? 11.709 -17.546 -4.853 1.00 90.62 106 GLN A CA 1
ATOM 877 C C . GLN A 1 106 ? 11.546 -17.268 -3.355 1.00 90.62 106 GLN A C 1
ATOM 879 O O . GLN A 1 106 ? 11.414 -18.207 -2.574 1.00 90.62 106 GLN A O 1
ATOM 884 N N . ARG A 1 107 ? 11.495 -15.990 -2.957 1.00 86.56 107 ARG A N 1
ATOM 885 C CA . ARG A 1 107 ? 11.277 -15.600 -1.555 1.00 86.56 107 ARG A CA 1
ATOM 886 C C . ARG A 1 107 ? 9.936 -16.092 -1.022 1.00 86.56 107 ARG A C 1
ATOM 888 O O . ARG A 1 107 ? 9.879 -16.592 0.093 1.00 86.56 107 ARG A O 1
ATOM 895 N N . GLU A 1 108 ? 8.871 -15.988 -1.813 1.00 85.31 108 GLU A N 1
ATOM 896 C CA . GLU A 1 108 ? 7.550 -16.484 -1.414 1.00 85.31 108 GLU A CA 1
ATOM 897 C C . GLU A 1 108 ? 7.538 -17.997 -1.194 1.00 85.31 108 GLU A C 1
ATOM 899 O O . GLU A 1 108 ? 6.945 -18.461 -0.224 1.00 85.31 108 GLU A O 1
ATOM 904 N N . ARG A 1 109 ? 8.217 -18.769 -2.051 1.00 86.69 109 ARG A N 1
ATOM 905 C CA . ARG A 1 109 ? 8.351 -20.219 -1.847 1.00 86.69 109 ARG A CA 1
ATOM 906 C C . ARG A 1 109 ? 9.103 -20.546 -0.562 1.00 86.69 109 ARG A C 1
ATOM 908 O O . ARG A 1 109 ? 8.626 -21.388 0.184 1.00 86.69 109 ARG A O 1
ATOM 915 N N . ALA A 1 110 ? 10.214 -19.860 -0.289 1.00 86.94 110 ALA A N 1
ATOM 916 C CA . ALA A 1 110 ? 11.003 -20.080 0.924 1.00 86.94 110 ALA A CA 1
ATOM 917 C C . ALA A 1 110 ? 10.211 -19.762 2.206 1.00 86.94 110 ALA A C 1
ATOM 919 O O . ALA A 1 110 ? 10.254 -20.515 3.176 1.00 86.94 110 ALA A O 1
ATOM 920 N N . LEU A 1 111 ? 9.437 -18.670 2.200 1.00 84.75 111 LEU A N 1
ATOM 921 C CA . LEU A 1 111 ? 8.557 -18.325 3.321 1.00 84.75 111 LEU A CA 1
ATOM 922 C C . LEU A 1 111 ? 7.457 -19.375 3.528 1.00 84.75 111 LEU A C 1
ATOM 924 O O . LEU A 1 111 ? 7.133 -19.706 4.664 1.00 84.75 111 LEU A O 1
ATOM 928 N N . ARG A 1 112 ? 6.897 -19.923 2.441 1.00 81.69 112 ARG A N 1
ATOM 929 C CA . ARG A 1 112 ? 5.882 -20.983 2.519 1.00 81.69 112 ARG A CA 1
ATOM 930 C C . ARG A 1 112 ? 6.454 -22.302 3.030 1.00 81.69 112 ARG A C 1
ATOM 932 O O . ARG A 1 112 ? 5.830 -22.913 3.887 1.00 81.69 112 ARG A O 1
ATOM 939 N N . SER A 1 113 ? 7.624 -22.726 2.553 1.00 82.25 113 SER A N 1
ATOM 940 C CA . SER A 1 113 ? 8.251 -23.968 3.024 1.00 82.25 113 SER A CA 1
ATOM 941 C C . SER A 1 113 ? 8.632 -23.894 4.504 1.00 82.25 113 SER A C 1
ATOM 943 O O . SER A 1 113 ? 8.433 -24.863 5.223 1.00 82.25 113 SER A O 1
ATOM 945 N N . SER A 1 114 ? 9.092 -22.730 4.978 1.00 76.75 114 SER A N 1
ATOM 946 C CA . SER A 1 114 ? 9.431 -22.517 6.392 1.00 76.75 114 SER A CA 1
ATOM 947 C C . SER A 1 114 ? 8.222 -22.561 7.333 1.00 76.75 114 SER A C 1
ATOM 949 O O . SER A 1 114 ? 8.381 -22.944 8.485 1.00 76.75 114 SER A O 1
ATOM 951 N N . ALA A 1 115 ? 7.033 -22.150 6.881 1.00 67.19 115 ALA A N 1
ATOM 952 C CA . ALA A 1 115 ? 5.820 -22.175 7.704 1.00 67.19 115 ALA A CA 1
ATOM 953 C C . ALA A 1 115 ? 5.206 -23.585 7.814 1.00 67.19 115 ALA A C 1
ATOM 955 O O . ALA A 1 115 ? 4.543 -23.909 8.799 1.00 67.19 115 ALA A O 1
ATOM 956 N N . VAL A 1 116 ? 5.427 -24.432 6.802 1.00 64.56 116 VAL A N 1
ATOM 957 C CA . VAL A 1 116 ? 4.958 -25.826 6.800 1.00 64.56 116 VAL A CA 1
ATOM 958 C C . VAL A 1 116 ? 5.801 -26.683 7.747 1.00 64.56 116 VAL A C 1
ATOM 960 O O . VAL A 1 116 ? 5.243 -27.491 8.482 1.00 64.56 116 VAL A O 1
ATOM 963 N N . SER A 1 117 ? 7.117 -26.459 7.813 1.00 56.72 117 SER A N 1
ATOM 964 C CA . SER A 1 117 ? 8.008 -27.215 8.704 1.00 56.72 117 SER A CA 1
ATOM 965 C C . SER A 1 117 ? 7.814 -26.919 10.195 1.00 56.72 117 SER A C 1
ATOM 967 O O . SER A 1 117 ? 8.154 -27.758 11.011 1.00 56.72 117 SER A O 1
ATOM 969 N N . THR A 1 118 ? 7.254 -25.766 10.577 1.00 53.12 118 THR A N 1
ATOM 970 C CA . THR A 1 118 ? 6.970 -25.433 11.991 1.00 53.12 118 THR A CA 1
ATOM 971 C C . THR A 1 118 ? 5.655 -26.013 12.515 1.00 53.12 118 THR A C 1
ATOM 973 O O . THR A 1 118 ? 5.326 -25.809 13.677 1.00 53.12 118 THR A O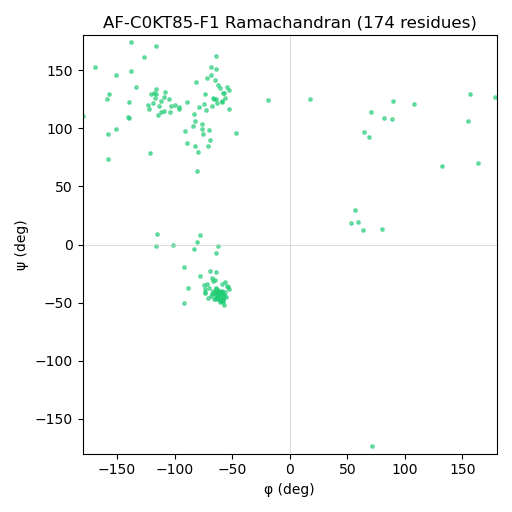 1
ATOM 976 N N . SER A 1 119 ? 4.866 -26.669 11.660 1.00 48.81 119 SER A N 1
ATOM 977 C CA . SER A 1 119 ? 3.536 -27.189 12.019 1.00 48.81 119 SER A CA 1
ATOM 978 C C . SER A 1 119 ? 3.532 -28.698 12.300 1.00 48.81 119 SER A C 1
ATOM 980 O O . SER A 1 119 ? 2.483 -29.260 12.601 1.00 48.81 119 SER A O 1
ATOM 982 N N . ILE A 1 120 ? 4.688 -29.354 12.189 1.00 54.69 120 ILE A N 1
ATOM 983 C CA . ILE A 1 120 ? 4.899 -30.761 12.533 1.00 54.69 120 ILE A CA 1
ATOM 984 C C . ILE A 1 120 ? 5.928 -30.746 13.666 1.00 54.69 120 ILE A C 1
ATOM 986 O O . ILE A 1 120 ? 6.945 -30.082 13.509 1.00 54.69 120 ILE A O 1
ATOM 990 N N . GLU A 1 121 ? 5.651 -31.458 14.764 1.00 36.91 121 GLU A N 1
ATOM 991 C CA . GLU A 1 121 ? 6.450 -31.551 16.007 1.00 36.91 121 GLU A CA 1
ATOM 992 C C . GLU A 1 121 ? 6.078 -30.465 17.047 1.00 36.91 121 GLU A C 1
ATOM 994 O O . GLU A 1 121 ? 6.338 -29.284 16.867 1.00 36.91 121 GLU A O 1
ATOM 999 N N . SER A 1 122 ? 5.409 -30.754 18.167 1.00 39.69 122 SER A N 1
ATOM 1000 C CA . SER A 1 122 ? 5.521 -31.931 19.031 1.00 39.69 122 SER A CA 1
ATOM 1001 C C . SER A 1 122 ? 4.255 -32.132 19.892 1.00 39.69 122 SER A C 1
ATOM 1003 O O . SER A 1 122 ? 3.842 -31.259 20.652 1.00 39.69 122 SER A O 1
ATOM 1005 N N . SER A 1 123 ? 3.647 -33.318 19.805 1.00 38.31 123 SER A N 1
ATOM 1006 C CA . SER A 1 123 ? 2.826 -33.893 20.880 1.00 38.31 123 SER A CA 1
ATOM 1007 C C . SER A 1 123 ? 3.660 -34.995 21.545 1.00 38.31 123 SER A C 1
ATOM 1009 O O . SER A 1 123 ? 4.134 -35.872 20.824 1.00 38.31 123 SER A O 1
ATOM 1011 N N . PRO A 1 124 ? 3.888 -34.977 22.871 1.00 49.50 124 PRO A N 1
ATOM 1012 C CA . PRO A 1 124 ? 4.626 -36.038 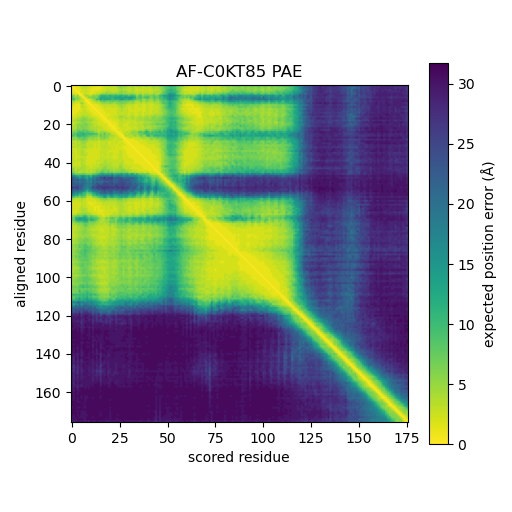23.541 1.00 49.50 124 PRO A CA 1
ATOM 1013 C C . PRO A 1 124 ? 3.678 -37.210 23.820 1.00 49.50 124 PRO A C 1
ATOM 1015 O O . PRO A 1 124 ? 2.808 -37.126 24.684 1.00 49.50 124 PRO A O 1
ATOM 1018 N N . GLY A 1 125 ? 3.827 -38.297 23.064 1.00 33.94 125 GLY A N 1
ATOM 1019 C CA . GLY A 1 125 ? 3.193 -39.582 23.355 1.00 33.94 125 GLY A CA 1
ATOM 1020 C C . GLY A 1 125 ? 4.171 -40.487 24.098 1.00 33.94 125 GLY A C 1
ATOM 1021 O O . GLY A 1 125 ? 5.222 -40.828 23.561 1.00 33.94 125 GLY A O 1
ATOM 1022 N N . LEU A 1 126 ? 3.838 -40.840 25.341 1.00 42.78 126 LEU A N 1
ATOM 1023 C CA . LEU A 1 126 ? 4.554 -41.827 26.146 1.00 42.78 126 LEU A CA 1
ATOM 1024 C C . LEU A 1 126 ? 4.544 -43.215 25.481 1.00 42.78 126 LEU A C 1
ATOM 1026 O O . LEU A 1 126 ? 3.478 -43.719 25.148 1.00 42.78 126 LEU A O 1
ATOM 1030 N N . GLY A 1 127 ? 5.718 -43.853 25.469 1.00 34.44 127 GLY A N 1
ATOM 1031 C CA . GLY A 1 127 ? 5.891 -45.254 25.865 1.00 34.44 127 GLY A CA 1
ATOM 1032 C C . GLY A 1 127 ? 5.566 -46.341 24.838 1.00 34.44 127 GLY A C 1
ATOM 1033 O O . GLY A 1 127 ? 4.407 -46.659 24.616 1.00 34.44 127 GLY A O 1
ATOM 1034 N N . ALA A 1 128 ? 6.609 -46.998 24.326 1.00 33.44 128 ALA A N 1
ATOM 1035 C CA . ALA A 1 128 ? 6.920 -48.415 24.579 1.00 33.44 128 ALA A CA 1
ATOM 1036 C C . ALA A 1 128 ? 7.773 -48.981 23.432 1.00 33.44 128 ALA A C 1
ATOM 1038 O O . ALA A 1 128 ? 7.462 -48.814 22.256 1.00 33.44 128 ALA A O 1
ATOM 1039 N N . ALA A 1 129 ? 8.872 -49.627 23.811 1.00 42.44 129 ALA A N 1
ATOM 1040 C CA . ALA A 1 129 ? 9.725 -50.414 22.936 1.00 42.44 129 ALA A CA 1
ATOM 1041 C C . ALA A 1 129 ? 8.970 -51.643 22.403 1.00 42.44 129 ALA A C 1
ATOM 1043 O O . ALA A 1 129 ? 8.230 -52.257 23.165 1.00 42.44 129 ALA A O 1
ATOM 1044 N N . ASP A 1 130 ? 9.178 -52.021 21.142 1.00 33.41 130 ASP A N 1
ATOM 1045 C CA . ASP A 1 130 ? 9.984 -53.203 20.812 1.00 33.41 130 ASP A CA 1
ATOM 1046 C C . ASP A 1 130 ? 10.282 -53.260 19.304 1.00 33.41 130 ASP A C 1
ATOM 1048 O O . ASP A 1 130 ? 9.565 -52.684 18.483 1.00 33.41 130 ASP A O 1
ATOM 1052 N N . GLY A 1 131 ? 11.395 -53.894 18.949 1.00 41.53 131 GLY A N 1
ATOM 1053 C CA . GLY A 1 131 ? 11.950 -53.890 17.601 1.00 41.53 131 GLY A CA 1
ATOM 1054 C C . GLY A 1 131 ? 11.117 -54.638 16.556 1.00 41.53 131 GLY A C 1
ATOM 1055 O O . GLY A 1 131 ? 10.561 -55.701 16.805 1.00 41.53 131 GLY A O 1
ATOM 1056 N N . SER A 1 132 ? 11.134 -54.135 15.322 1.00 31.97 132 SER A N 1
ATOM 1057 C CA . SER A 1 132 ? 11.197 -54.990 14.135 1.00 31.97 132 SER A CA 1
ATOM 1058 C C . SER A 1 132 ? 11.760 -54.208 12.949 1.00 31.97 132 SER A C 1
ATOM 1060 O O . SER A 1 132 ? 11.370 -53.081 12.650 1.00 31.97 132 SER A O 1
ATOM 1062 N N . VAL A 1 133 ? 12.750 -54.828 12.319 1.00 44.66 133 VAL A N 1
ATOM 1063 C CA . VAL A 1 133 ? 13.342 -54.450 11.041 1.00 44.66 133 VAL A CA 1
ATOM 1064 C C . VAL A 1 133 ? 12.280 -54.620 9.956 1.00 44.66 133 VAL A C 1
ATOM 1066 O O . VAL A 1 133 ? 11.755 -55.717 9.800 1.00 44.66 133 VAL A O 1
ATOM 1069 N N . PHE A 1 134 ? 12.007 -53.568 9.185 1.00 32.44 134 PHE A N 1
ATOM 1070 C CA . PHE A 1 134 ? 11.421 -53.693 7.852 1.00 32.44 134 PHE A CA 1
ATOM 1071 C C . PHE A 1 134 ? 12.081 -52.688 6.908 1.00 32.44 134 PHE A C 1
ATOM 1073 O O . PHE A 1 134 ? 11.904 -51.475 7.004 1.00 32.44 134 PHE A O 1
ATOM 1080 N N . GLU A 1 135 ? 12.888 -53.238 6.011 1.00 40.88 135 GLU A N 1
ATOM 1081 C CA . GLU A 1 135 ? 13.383 -52.605 4.801 1.00 40.88 135 GLU A CA 1
ATOM 1082 C C . GLU A 1 135 ? 12.254 -52.672 3.764 1.00 40.88 135 GLU A C 1
ATOM 1084 O O . GLU A 1 135 ? 11.790 -53.763 3.430 1.00 40.88 135 GLU A O 1
ATOM 1089 N N . GLN A 1 136 ? 11.756 -51.523 3.294 1.00 35.41 136 GLN A N 1
ATOM 1090 C CA . GLN A 1 136 ? 10.876 -51.496 2.126 1.00 35.41 136 GLN A CA 1
ATOM 1091 C C . GLN A 1 136 ? 11.001 -50.184 1.343 1.00 35.41 136 GLN A C 1
ATOM 1093 O O . GLN A 1 136 ? 10.499 -49.125 1.715 1.00 35.41 136 GLN A O 1
ATOM 1098 N N . ASP A 1 137 ? 11.779 -50.308 0.275 1.00 28.80 137 ASP A N 1
ATOM 1099 C CA . ASP A 1 137 ? 11.764 -49.636 -1.018 1.00 28.80 137 ASP A CA 1
ATOM 1100 C C . ASP A 1 137 ? 11.000 -48.316 -1.210 1.00 28.80 137 ASP A C 1
ATOM 1102 O O . ASP A 1 137 ? 9.780 -48.183 -1.105 1.00 28.80 137 ASP A O 1
ATOM 1106 N N . ARG A 1 138 ? 11.779 -47.341 -1.693 1.00 47.53 138 ARG A N 1
ATOM 1107 C CA . ARG A 1 138 ? 11.328 -46.159 -2.428 1.00 47.53 138 ARG A CA 1
ATOM 1108 C C . ARG A 1 138 ? 10.439 -46.553 -3.615 1.00 47.53 138 ARG A C 1
ATOM 1110 O O . ARG A 1 138 ? 10.961 -47.050 -4.605 1.00 47.53 138 ARG A O 1
ATOM 1117 N N . ALA A 1 139 ? 9.175 -46.138 -3.601 1.00 37.84 139 ALA A N 1
ATOM 1118 C CA . ALA A 1 139 ? 8.505 -45.454 -4.718 1.00 37.84 139 ALA A CA 1
ATOM 1119 C C . ALA A 1 139 ? 7.040 -45.162 -4.362 1.00 37.84 139 ALA A C 1
ATOM 1121 O O . ALA A 1 139 ? 6.288 -46.071 -4.037 1.00 37.84 139 ALA A O 1
ATOM 1122 N N . GLY A 1 140 ? 6.613 -43.901 -4.491 1.00 32.16 140 GLY A N 1
ATOM 1123 C CA . GLY A 1 140 ? 5.188 -43.544 -4.469 1.00 32.16 140 GLY A CA 1
ATOM 1124 C C . GLY A 1 140 ? 4.842 -42.371 -3.559 1.00 32.16 140 GLY A C 1
ATOM 1125 O O . GLY A 1 140 ? 4.144 -42.537 -2.566 1.00 32.16 140 GLY A O 1
ATOM 1126 N N . SER A 1 141 ? 5.293 -41.160 -3.904 1.00 36.06 141 SER A N 1
ATOM 1127 C CA . SER A 1 141 ? 4.730 -39.944 -3.304 1.00 36.06 141 SER A CA 1
ATOM 1128 C C . SER A 1 141 ? 3.370 -39.660 -3.942 1.00 36.06 141 SER A C 1
ATOM 1130 O O . SER A 1 141 ? 3.281 -39.209 -5.088 1.00 36.06 141 SER A O 1
ATOM 1132 N N . VAL A 1 142 ? 2.309 -39.966 -3.199 1.00 38.31 142 VAL A N 1
ATOM 1133 C CA . VAL A 1 142 ? 0.922 -39.657 -3.547 1.00 38.31 142 VAL A CA 1
ATOM 1134 C C . VAL A 1 142 ? 0.701 -38.161 -3.317 1.00 38.31 142 VAL A C 1
ATOM 1136 O O . VAL A 1 142 ? 0.417 -37.710 -2.210 1.00 38.31 142 VAL A O 1
ATOM 1139 N N . ASN A 1 143 ? 0.843 -37.367 -4.379 1.00 37.22 143 ASN A N 1
ATOM 1140 C CA . ASN A 1 143 ? 0.421 -35.968 -4.392 1.00 37.22 143 ASN A CA 1
ATOM 1141 C C . ASN A 1 143 ? -1.116 -35.891 -4.406 1.00 37.22 143 ASN A C 1
ATOM 1143 O O . ASN A 1 143 ? -1.738 -35.770 -5.460 1.00 37.22 143 ASN A O 1
ATOM 1147 N N . GLY A 1 144 ? -1.735 -35.954 -3.229 1.00 34.81 144 GLY A N 1
ATOM 1148 C CA . GLY A 1 144 ? -3.147 -35.640 -3.029 1.00 34.81 144 GLY A CA 1
ATOM 1149 C C . GLY A 1 144 ? -3.343 -34.166 -2.681 1.00 34.81 144 GLY A C 1
ATOM 1150 O O . GLY A 1 144 ? -3.163 -33.793 -1.530 1.00 34.81 144 GLY A O 1
ATOM 1151 N N . ALA A 1 145 ? -3.683 -33.345 -3.682 1.00 37.03 145 ALA A N 1
ATOM 1152 C CA . ALA A 1 145 ? -4.577 -32.171 -3.606 1.00 37.03 145 ALA A CA 1
ATOM 1153 C C . ALA A 1 145 ? -4.382 -31.290 -4.853 1.00 37.03 145 ALA A C 1
ATOM 1155 O O . ALA A 1 145 ? -3.833 -30.187 -4.805 1.00 37.03 145 ALA A O 1
ATOM 1156 N N . SER A 1 146 ? -4.836 -31.799 -5.999 1.00 32.66 146 SER A N 1
ATOM 1157 C CA . SER A 1 146 ? -5.046 -30.987 -7.193 1.00 32.66 146 SER A CA 1
ATOM 1158 C C . SER A 1 146 ? -6.337 -30.186 -7.012 1.00 32.66 146 SER A C 1
ATOM 1160 O O . SER A 1 146 ? -7.430 -30.712 -7.214 1.00 32.66 146 SER A O 1
ATOM 1162 N N . PHE A 1 147 ? -6.241 -28.914 -6.622 1.00 34.75 147 PHE A N 1
ATOM 1163 C CA . PHE A 1 147 ? -7.352 -27.982 -6.818 1.00 34.75 147 PHE A CA 1
ATOM 1164 C C . PHE A 1 147 ? -7.339 -27.517 -8.275 1.00 34.75 147 PHE A C 1
ATOM 1166 O O . PHE A 1 147 ? -6.864 -26.433 -8.611 1.00 34.75 147 PHE A O 1
ATOM 1173 N N . ASN A 1 148 ? -7.867 -28.375 -9.144 1.00 37.78 148 ASN A N 1
ATOM 1174 C CA . ASN A 1 148 ? -8.388 -27.963 -10.435 1.00 37.78 148 ASN A CA 1
ATOM 1175 C C . ASN A 1 148 ? -9.678 -27.173 -10.181 1.00 37.78 148 ASN A C 1
ATOM 1177 O O . ASN A 1 148 ? -10.744 -27.757 -10.008 1.00 37.78 148 ASN A O 1
ATOM 1181 N N . SER A 1 149 ? -9.608 -25.845 -10.178 1.00 39.59 149 SER A N 1
ATOM 1182 C CA . SER A 1 149 ? -10.779 -25.039 -10.529 1.00 39.59 149 SER A CA 1
ATOM 1183 C C . SER A 1 149 ? -10.730 -24.828 -12.033 1.00 39.59 149 SER A C 1
ATOM 1185 O O . SER A 1 149 ? -10.126 -23.883 -12.538 1.00 39.59 149 SER A O 1
ATOM 1187 N N . ALA A 1 150 ? -11.309 -25.797 -12.736 1.00 38.47 150 ALA A N 1
ATOM 1188 C CA . ALA A 1 150 ? -11.629 -25.700 -14.143 1.00 38.47 150 ALA A CA 1
ATOM 1189 C C . ALA A 1 150 ? -12.545 -24.488 -14.381 1.00 38.47 150 ALA A C 1
ATOM 1191 O O . ALA A 1 150 ? -13.554 -24.305 -13.701 1.00 38.47 150 ALA A O 1
ATOM 1192 N N . LEU A 1 151 ? -12.177 -23.667 -15.363 1.00 38.47 151 LEU A N 1
ATOM 1193 C CA . LEU A 1 151 ? -13.062 -22.701 -16.001 1.00 38.47 151 LEU A CA 1
ATOM 1194 C C . LEU A 1 151 ? -14.102 -23.476 -16.819 1.00 38.47 151 LEU A C 1
ATOM 1196 O O . LEU A 1 151 ? -13.885 -23.772 -17.990 1.00 38.47 151 LEU A O 1
ATOM 1200 N N . THR A 1 152 ? -15.232 -23.817 -16.209 1.00 38.97 152 THR A N 1
ATOM 1201 C CA . THR A 1 152 ? -16.446 -24.161 -16.954 1.00 38.97 152 THR A CA 1
ATOM 1202 C C . THR A 1 152 ? -17.179 -22.871 -17.304 1.00 38.97 152 THR A C 1
ATOM 1204 O O . THR A 1 152 ? -17.827 -22.258 -16.458 1.00 38.97 152 THR A O 1
ATOM 1207 N N . LEU A 1 153 ? -17.021 -22.452 -18.562 1.00 42.81 153 LEU A N 1
ATOM 1208 C CA . LEU A 1 153 ? -17.844 -21.454 -19.245 1.00 42.81 153 LEU A CA 1
ATOM 1209 C C . LEU A 1 153 ? -19.325 -21.877 -19.216 1.00 42.81 153 LEU A C 1
ATOM 1211 O O . LEU A 1 153 ? -19.634 -22.974 -19.689 1.00 42.81 153 LEU A O 1
ATOM 1215 N N . PRO A 1 154 ? -20.260 -21.037 -18.744 1.00 39.25 154 PRO A N 1
ATOM 1216 C CA . PRO A 1 154 ? -21.659 -21.201 -19.093 1.00 39.25 154 PRO A CA 1
ATOM 1217 C C . PRO A 1 154 ? -21.877 -20.740 -20.541 1.00 39.25 154 PRO A C 1
ATOM 1219 O O . PRO A 1 154 ? -21.584 -19.608 -20.918 1.00 39.25 154 PRO A O 1
ATOM 1222 N N . LYS A 1 155 ? -22.364 -21.685 -21.343 1.00 37.34 155 LYS A N 1
ATOM 1223 C CA . LYS A 1 155 ? -22.837 -21.558 -22.723 1.00 37.34 155 LYS A CA 1
ATOM 1224 C C . LYS A 1 155 ? -23.988 -20.543 -22.784 1.00 37.34 155 LYS A C 1
ATOM 1226 O O . LYS A 1 155 ? -24.987 -20.722 -22.091 1.00 37.34 155 LYS A O 1
ATOM 1231 N N . GLU A 1 156 ? -23.839 -19.496 -23.593 1.00 42.03 156 GLU A N 1
ATOM 1232 C CA . GLU A 1 156 ? -24.904 -18.523 -23.870 1.00 42.03 156 GLU A CA 1
ATOM 1233 C C . GLU A 1 156 ? -26.105 -19.201 -24.562 1.00 42.03 156 GLU A C 1
ATOM 1235 O O . GLU A 1 156 ? -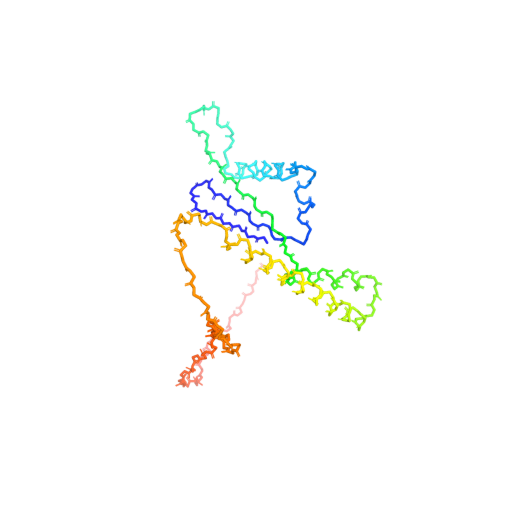25.904 -20.026 -25.463 1.00 42.03 156 GLU A O 1
ATOM 1240 N N . PRO A 1 157 ? -27.352 -18.879 -24.175 1.00 51.88 157 PRO A N 1
ATOM 1241 C CA . PRO A 1 157 ? -28.535 -19.261 -24.938 1.00 51.88 157 PRO A CA 1
ATOM 1242 C C . PRO A 1 157 ? -28.775 -18.292 -26.116 1.00 51.88 157 PRO A C 1
ATOM 1244 O O . PRO A 1 157 ? -28.644 -17.079 -25.939 1.00 51.88 157 PRO A O 1
ATOM 1247 N N . PRO A 1 158 ? -29.169 -18.779 -27.310 1.00 42.47 158 PRO A N 1
ATOM 1248 C CA . PRO A 1 158 ? -29.502 -17.924 -28.439 1.00 42.47 158 PRO A CA 1
ATOM 1249 C C . PRO A 1 158 ? -30.991 -17.558 -28.409 1.00 42.47 158 PRO A C 1
ATOM 1251 O O . PRO A 1 158 ? -31.848 -18.434 -28.454 1.00 42.47 158 PRO A O 1
ATOM 1254 N N . THR A 1 159 ? -31.307 -16.265 -28.381 1.00 34.94 159 THR A N 1
ATOM 1255 C CA . THR A 1 159 ? -32.658 -15.747 -28.689 1.00 34.94 159 THR A CA 1
ATOM 1256 C C . THR A 1 159 ? -32.470 -14.282 -29.083 1.00 34.94 159 THR A C 1
ATOM 1258 O O . THR A 1 159 ? -32.061 -13.474 -28.260 1.00 34.94 159 THR A O 1
ATOM 1261 N N . SER A 1 160 ? -32.363 -13.973 -30.375 1.00 34.75 160 SER A N 1
ATOM 1262 C CA . SER A 1 160 ? -33.436 -13.807 -31.369 1.00 34.75 160 SER A CA 1
ATOM 1263 C C . SER A 1 160 ? -33.950 -12.367 -31.432 1.00 34.75 160 SER A C 1
ATOM 1265 O O . SER A 1 160 ? -34.483 -11.855 -30.454 1.00 34.75 160 SER A O 1
ATOM 1267 N N . LEU A 1 161 ? -33.877 -11.823 -32.647 1.00 34.03 161 LEU A N 1
ATOM 1268 C CA . LEU A 1 161 ? -34.730 -10.776 -33.209 1.00 34.03 161 LEU A CA 1
ATOM 1269 C C . LEU A 1 161 ? -34.683 -9.388 -32.543 1.00 34.03 161 LEU A C 1
ATOM 1271 O O . LEU A 1 161 ? -35.427 -9.081 -31.618 1.00 34.03 161 LEU A O 1
ATOM 1275 N N . SER A 1 162 ? -33.885 -8.498 -33.129 1.00 33.97 162 SER A N 1
ATOM 1276 C CA . SER A 1 162 ? -34.167 -7.063 -33.129 1.00 33.97 162 SER A CA 1
ATOM 1277 C C . SER A 1 162 ? -34.428 -6.636 -34.571 1.00 33.97 162 SER A C 1
ATOM 1279 O O . SER A 1 162 ? -33.504 -6.644 -35.381 1.00 33.97 162 SER A O 1
ATOM 1281 N N . ASP A 1 163 ? -35.672 -6.280 -34.866 1.00 35.88 163 ASP A N 1
ATOM 1282 C CA . ASP A 1 163 ? -36.070 -5.503 -36.043 1.00 35.88 163 ASP A CA 1
ATOM 1283 C C . ASP A 1 163 ? -36.892 -4.290 -35.548 1.00 35.88 163 ASP A C 1
ATOM 1285 O O . ASP A 1 163 ? -37.273 -4.260 -34.371 1.00 35.88 163 ASP A O 1
ATOM 1289 N N . PRO A 1 164 ? -37.069 -3.219 -36.339 1.00 47.16 164 PRO A N 1
ATOM 1290 C CA . PRO A 1 164 ? -36.665 -1.889 -35.926 1.00 47.16 164 PRO A CA 1
ATOM 1291 C C . PRO A 1 164 ? -37.855 -0.933 -35.799 1.00 47.16 164 PRO A C 1
ATOM 1293 O O . PRO A 1 164 ? -38.958 -1.176 -36.280 1.00 47.16 164 PRO A O 1
ATOM 1296 N N . GLY A 1 165 ? -37.569 0.240 -35.241 1.00 34.56 165 GLY A N 1
ATOM 1297 C CA . GLY A 1 165 ? -38.393 1.425 -35.435 1.00 34.56 165 GLY A CA 1
ATOM 1298 C C . GLY A 1 165 ? -39.202 1.817 -34.209 1.00 34.56 165 GLY A C 1
ATOM 1299 O O . GLY A 1 165 ? -40.027 1.062 -33.716 1.00 34.56 165 GLY A O 1
ATOM 1300 N N . ILE A 1 166 ? -38.960 3.041 -33.742 1.00 38.78 166 ILE A N 1
ATOM 1301 C CA . ILE A 1 166 ? -39.950 4.127 -33.678 1.00 38.78 166 ILE A CA 1
ATOM 1302 C C . ILE A 1 166 ? -39.230 5.354 -33.087 1.00 38.78 166 ILE A C 1
ATOM 1304 O O . ILE A 1 166 ? -38.826 5.385 -31.928 1.00 38.78 166 ILE A O 1
ATOM 1308 N N . LEU A 1 167 ? -39.041 6.360 -33.945 1.00 44.59 167 LEU A N 1
ATOM 1309 C CA . LEU A 1 167 ? -38.802 7.770 -33.607 1.00 44.59 167 LEU A CA 1
ATOM 1310 C C . LEU A 1 167 ? -40.048 8.329 -32.891 1.00 44.59 167 LEU A C 1
ATOM 1312 O O . LEU A 1 167 ? -41.157 7.918 -33.238 1.00 44.59 167 LEU A O 1
ATOM 1316 N N . PRO A 1 168 ? -39.926 9.328 -31.993 1.00 47.25 168 PRO A N 1
ATOM 1317 C CA . PRO A 1 168 ? -40.221 10.677 -32.490 1.00 47.25 168 PRO A CA 1
ATOM 1318 C C . PRO A 1 168 ? -39.490 11.861 -31.816 1.00 47.25 168 PRO A C 1
ATOM 1320 O O . PRO A 1 168 ? -39.340 11.937 -30.602 1.00 47.25 168 PRO A O 1
ATOM 1323 N N . LYS A 1 169 ? -39.216 12.850 -32.680 1.00 41.59 169 LYS A N 1
ATOM 1324 C CA . LYS A 1 169 ? -39.412 14.309 -32.533 1.00 41.59 169 LYS A CA 1
ATOM 1325 C C . LYS A 1 169 ? -38.562 15.108 -31.535 1.00 41.59 169 LYS A C 1
ATOM 1327 O O . LYS A 1 169 ? -38.943 15.397 -30.408 1.00 41.59 169 LYS A O 1
ATOM 1332 N N . GLU A 1 170 ? -37.479 15.618 -32.108 1.00 37.47 170 GLU A N 1
ATOM 1333 C CA . GLU A 1 170 ? -37.058 17.024 -32.107 1.00 37.47 170 GLU A CA 1
ATOM 1334 C C . GLU A 1 170 ? -38.172 18.044 -31.780 1.00 37.47 170 GLU A C 1
ATOM 1336 O O . GLU A 1 170 ? -39.201 18.114 -32.457 1.00 37.47 170 GLU A O 1
ATOM 1341 N N . ALA A 1 171 ? -37.929 18.875 -30.764 1.00 44.84 171 ALA A N 1
ATOM 1342 C CA . ALA A 1 171 ? -38.626 20.136 -30.551 1.00 44.84 171 ALA A CA 1
ATOM 1343 C C . ALA A 1 171 ? -37.618 21.188 -30.073 1.00 44.84 171 ALA A C 1
ATOM 1345 O O . ALA A 1 171 ? -37.077 21.128 -28.970 1.00 44.84 171 ALA A O 1
ATOM 1346 N N . ALA A 1 172 ? -37.360 22.140 -30.963 1.00 45.03 172 ALA A N 1
ATOM 1347 C CA . ALA A 1 172 ? -36.637 23.372 -30.716 1.00 45.03 172 ALA A CA 1
ATOM 1348 C C . ALA A 1 172 ? -37.417 24.327 -29.794 1.00 45.03 172 ALA A C 1
ATOM 1350 O O . ALA A 1 172 ? -38.648 24.341 -29.837 1.00 45.03 172 ALA A O 1
ATOM 1351 N N . ARG A 1 173 ? -36.672 25.176 -29.063 1.00 41.81 173 ARG A N 1
ATOM 1352 C CA . ARG A 1 173 ? -36.880 26.626 -28.777 1.00 41.81 173 ARG A CA 1
ATOM 1353 C C . ARG A 1 173 ? -36.180 26.970 -27.454 1.00 41.81 173 ARG A C 1
ATOM 1355 O O . ARG A 1 173 ? -36.479 26.389 -26.423 1.00 41.81 173 ARG A O 1
ATOM 1362 N N . GLN A 1 174 ? -35.046 27.665 -27.523 1.00 42.38 174 GLN A N 1
ATOM 1363 C CA . GLN A 1 174 ? -34.903 29.132 -27.491 1.00 42.38 174 GLN A CA 1
ATOM 1364 C C . GLN A 1 174 ? -35.197 29.746 -26.114 1.00 42.38 174 GLN A C 1
ATOM 1366 O O . GLN A 1 174 ? -36.319 29.724 -25.619 1.00 42.38 174 GLN A O 1
ATOM 1371 N N . SER A 1 175 ? -34.120 30.294 -25.555 1.00 40.03 175 SER A N 1
ATOM 1372 C CA . SER A 1 175 ? -34.023 31.220 -24.431 1.00 40.03 175 SER A CA 1
ATOM 1373 C C . SER A 1 175 ? -34.680 32.569 -24.726 1.00 40.03 175 SER A C 1
ATOM 1375 O O . SER A 1 175 ? -34.808 32.963 -25.888 1.00 40.03 175 SER A O 1
ATOM 1377 N N . PRO A 1 176 ? -34.964 33.329 -23.670 1.00 60.00 176 PRO A N 1
ATOM 1378 C CA . PRO A 1 176 ? -34.496 34.704 -23.549 1.00 60.00 176 PRO A CA 1
ATOM 1379 C C . PRO A 1 176 ? -33.301 34.808 -22.592 1.00 60.00 176 PRO A C 1
ATOM 1381 O O . PRO A 1 176 ? -33.272 34.063 -21.585 1.00 60.00 176 PRO A O 1
#

Secondary structure (DSSP, 8-state):
-EEEE-STTEEEEEEEES-HHHHH-GGGHHHHHHHHHHHHHHHHHTT----S-TT-----EEEEEEEE-S--HHHHHHHHHHHHTTT--HHHHHHHHHHHHHHHHHHHHHHHHHHHHTTS--------------------------------PPPPPP------------------

Radius of gyration: 30.18 Å; Cα contacts (8 Å, |Δi|>4): 100; chains: 1; bounding box: 56×90×68 Å

pLDDT: mean 70.95, std 24.14, range [28.8, 97.69]

InterPro domains:
  IPR004044 K Homology domain, type 2 [PF07650] (3-44)
  IPR004044 K Homology domain, type 2 [PS50823] (1-68)
  IPR009019 K homology domain superfamily, prokaryotic type [SSF54814] (3-42)
  IPR015946 K homology domain-like, alpha/beta [G3DSA:3.30.300.20] (1-63)

Mean predicted aligned error: 18.02 Å

Organism: NCBI:txid170422